Protein AF-A0A4V1FZ61-F1 (afdb_monomer_lite)

Foldseek 3Di:
DDPPVVNVVVVVVVVVVCVVVVVQVPPPDPAFALAFLFDWDFDDAWKKKWKFKDKVNHTQKIWIWTAHPVFRKIWIWIDHDFKIWIWIAGSVQWIKIKIFGNDLVVLVVVVVPDPWAFLDADPPGNITMTTDDDPPRPDDTSNPDTPPHPVLNLVSSFFHWDFDDWDADPNFIWTKIFGDFAWYWYDDPPDDIQIWGFHDKGWIWIAGPNRHTAWTWIKTFIWRDRGPVCCVPPTDDTMIMTITMHMDRHGDCSDDPCVVVND

Sequence (263 aa):
MDIDRRTVVIGVIVLVALLSAGTLVLYTPTAATGTTPTTPTELNGSYSVSERVLVDGERFLERESIVDDETGEQRLVLAFEDISYDHYWTGDGEQYTKITAKSDDRLAEVLAESSNEVVLKADDEPSAIVAASGDDLADDSPAHYTFPDRLIHSQLKAPGYERTNTRTVDGREVSVYEPQTGWTKLTRDEAEDDTFYVADADGELHAGPDGQVRHANVTLERIDAATWGEYLLERGDPLTATVEYDVTESANQVAPAWMEDVR

Organism: NCBI:txid88724

Radius of gyration: 25.73 Å; chains: 1; bounding box: 86×31×70 Å

Structure (mmCIF, N/CA/C/O backbone):
data_AF-A0A4V1FZ61-F1
#
_entry.id   AF-A0A4V1FZ61-F1
#
loop_
_atom_site.group_PDB
_atom_site.id
_atom_site.type_symbol
_atom_site.label_atom_id
_atom_site.label_alt_id
_atom_site.label_comp_id
_atom_site.label_asym_id
_atom_site.label_entity_id
_atom_site.label_seq_id
_atom_site.pdbx_PDB_ins_code
_atom_site.Cartn_x
_atom_site.Cartn_y
_atom_site.Cartn_z
_atom_site.occupancy
_atom_site.B_iso_or_equiv
_atom_site.auth_seq_id
_atom_site.auth_comp_id
_atom_site.auth_asym_id
_atom_site.auth_atom_id
_atom_site.pdbx_PDB_model_num
ATOM 1 N N . MET A 1 1 ? -63.731 2.053 42.971 1.00 47.47 1 MET A N 1
ATOM 2 C CA . MET A 1 1 ? -63.489 2.097 41.517 1.00 47.47 1 MET A CA 1
ATOM 3 C C . MET A 1 1 ? -62.409 1.066 41.267 1.00 47.47 1 MET A C 1
ATOM 5 O O . MET A 1 1 ? -61.242 1.365 41.479 1.00 47.47 1 MET A O 1
ATOM 9 N N . ASP A 1 2 ? -62.816 -0.181 41.025 1.00 46.78 2 ASP A N 1
ATOM 10 C CA . ASP A 1 2 ? -61.877 -1.284 40.822 1.00 46.78 2 ASP A CA 1
ATOM 11 C C . ASP A 1 2 ? -61.178 -1.067 39.487 1.00 46.78 2 ASP A C 1
ATOM 13 O O . ASP A 1 2 ? -61.794 -1.150 38.425 1.00 46.78 2 ASP A O 1
ATOM 17 N N . ILE A 1 3 ? -59.896 -0.713 39.548 1.00 49.94 3 ILE A N 1
ATOM 18 C CA . ILE A 1 3 ? -59.044 -0.738 38.368 1.00 49.94 3 ILE A CA 1
ATOM 19 C C . ILE A 1 3 ? -58.901 -2.217 38.020 1.00 49.94 3 ILE A C 1
ATOM 21 O O . ILE A 1 3 ? -58.244 -2.974 38.734 1.00 49.94 3 ILE A O 1
ATOM 25 N N . ASP A 1 4 ? -59.603 -2.626 36.966 1.00 59.06 4 ASP A N 1
ATOM 26 C CA . ASP A 1 4 ? -59.658 -4.005 36.504 1.00 59.06 4 ASP A CA 1
ATOM 27 C C . ASP A 1 4 ? -58.226 -4.540 36.334 1.00 59.06 4 ASP A C 1
ATOM 29 O O . ASP A 1 4 ? -57.384 -3.906 35.688 1.00 59.06 4 ASP A O 1
ATOM 33 N N . ARG A 1 5 ? -57.914 -5.691 36.948 1.00 50.62 5 ARG A N 1
ATOM 34 C CA . ARG A 1 5 ? -56.557 -6.277 36.938 1.00 50.62 5 ARG A CA 1
ATOM 35 C C . ARG A 1 5 ? -56.031 -6.449 35.511 1.00 50.62 5 ARG A C 1
ATOM 37 O O . ARG A 1 5 ? -54.826 -6.360 35.294 1.00 50.62 5 ARG A O 1
ATOM 44 N N . ARG A 1 6 ? -56.926 -6.636 34.535 1.00 48.06 6 ARG A N 1
ATOM 45 C CA . ARG A 1 6 ? -56.591 -6.666 33.104 1.00 48.06 6 ARG A CA 1
ATOM 46 C C . ARG A 1 6 ? -56.018 -5.344 32.589 1.00 48.06 6 ARG A C 1
ATOM 48 O O . ARG A 1 6 ? -55.058 -5.377 31.830 1.00 48.06 6 ARG A O 1
ATOM 55 N N . THR A 1 7 ? -56.539 -4.203 33.027 1.00 53.69 7 THR A N 1
ATOM 56 C CA . THR A 1 7 ? -56.078 -2.873 32.597 1.00 53.69 7 THR A CA 1
ATOM 57 C C . THR A 1 7 ? -54.693 -2.551 33.156 1.00 53.69 7 THR A C 1
ATOM 59 O O . THR A 1 7 ? -53.868 -1.971 32.455 1.00 53.69 7 THR A O 1
ATOM 62 N N . VAL A 1 8 ? -54.393 -3.000 34.381 1.00 55.03 8 VAL A N 1
ATOM 63 C CA . VAL A 1 8 ? -53.052 -2.864 34.980 1.00 55.03 8 VAL A CA 1
ATOM 64 C C . VAL A 1 8 ? -52.033 -3.738 34.248 1.00 55.03 8 VAL A C 1
ATOM 66 O O . VAL A 1 8 ? -50.950 -3.265 33.921 1.00 55.03 8 VAL A O 1
ATOM 69 N N . VAL A 1 9 ? -52.380 -4.990 33.933 1.00 56.16 9 VAL A N 1
ATOM 70 C CA . VAL A 1 9 ? -51.480 -5.909 33.216 1.00 56.16 9 VAL A CA 1
ATOM 71 C C . VAL A 1 9 ? -51.202 -5.425 31.792 1.00 56.16 9 VAL A C 1
ATOM 73 O O . VAL A 1 9 ? -50.051 -5.428 31.368 1.00 56.16 9 VAL A O 1
ATOM 76 N N . ILE A 1 10 ? -52.218 -4.942 31.070 1.00 55.34 10 ILE A N 1
ATOM 77 C CA . ILE A 1 10 ? -52.037 -4.383 29.721 1.00 55.34 10 ILE A CA 1
ATOM 78 C C . ILE A 1 10 ? -51.199 -3.100 29.775 1.00 55.34 10 ILE A C 1
ATOM 80 O O . ILE A 1 10 ? -50.290 -2.938 28.966 1.00 55.34 10 ILE A O 1
ATOM 84 N N . GLY A 1 11 ? -51.442 -2.228 30.760 1.00 44.03 11 GLY A N 1
ATOM 85 C CA . GLY A 1 11 ? -50.638 -1.026 30.973 1.00 44.03 11 GLY A CA 1
ATOM 86 C C . GLY A 1 11 ? -49.165 -1.345 31.232 1.00 44.03 11 GLY A C 1
ATOM 87 O O . GLY A 1 11 ? -48.300 -0.721 30.631 1.00 44.03 11 GLY A O 1
ATOM 88 N N . VAL A 1 12 ? -48.873 -2.360 32.053 1.00 57.62 12 VAL A N 1
ATOM 89 C CA . VAL A 1 12 ? -47.499 -2.810 32.331 1.00 57.62 12 VAL A CA 1
ATOM 90 C C . VAL A 1 12 ? -46.852 -3.450 31.102 1.00 57.62 12 VAL A C 1
ATOM 92 O O . VAL A 1 12 ? -45.695 -3.160 30.830 1.00 57.62 12 VAL A O 1
ATOM 95 N N . ILE A 1 13 ? -47.572 -4.261 30.321 1.00 57.12 13 ILE A N 1
ATOM 96 C CA . ILE A 1 13 ? -47.026 -4.875 29.097 1.00 57.12 13 ILE A CA 1
ATOM 97 C C . ILE A 1 13 ? -46.698 -3.806 28.049 1.00 57.12 13 ILE A C 1
ATOM 99 O O . ILE A 1 13 ? -45.630 -3.856 27.448 1.00 57.12 13 ILE A O 1
ATOM 103 N N . VAL A 1 14 ? -47.569 -2.809 27.867 1.00 54.94 14 VAL A N 1
ATOM 104 C CA . VAL A 1 14 ? -47.320 -1.685 26.950 1.00 54.94 14 VAL A CA 1
ATOM 105 C C . VAL A 1 14 ? -46.166 -0.817 27.450 1.00 54.94 14 VAL A C 1
ATOM 107 O O . VAL A 1 14 ? -45.326 -0.416 26.653 1.00 54.94 14 VAL A O 1
ATOM 110 N N . LEU A 1 15 ? -46.068 -0.574 28.761 1.00 51.06 15 LEU A N 1
ATOM 111 C CA . LEU A 1 15 ? -44.956 0.183 29.337 1.00 51.06 15 LEU A CA 1
ATOM 112 C C . LEU A 1 15 ? -43.627 -0.567 29.201 1.00 51.06 15 LEU A C 1
ATOM 114 O O . LEU A 1 15 ? -42.625 0.053 28.880 1.00 51.06 15 LEU A O 1
ATOM 118 N N . VAL A 1 16 ? -43.611 -1.889 29.402 1.00 55.56 16 VAL A N 1
ATOM 119 C CA . VAL A 1 16 ? -42.420 -2.733 29.214 1.00 55.56 16 VAL A CA 1
ATOM 120 C C . VAL A 1 16 ? -42.039 -2.806 27.739 1.00 55.56 16 VAL A C 1
ATOM 122 O O . VAL A 1 16 ? -40.856 -2.702 27.443 1.00 55.56 16 VAL A O 1
ATOM 125 N N . ALA A 1 17 ? -42.999 -2.905 26.814 1.00 52.44 17 ALA A N 1
ATOM 126 C CA . ALA A 1 17 ? -42.748 -2.874 25.371 1.00 52.44 17 ALA A CA 1
ATOM 127 C C . ALA A 1 17 ? -42.217 -1.507 24.900 1.00 52.44 17 ALA A C 1
ATOM 129 O O . ALA A 1 17 ? -41.292 -1.456 24.101 1.00 52.44 17 ALA A O 1
ATOM 130 N N . LEU A 1 18 ? -42.738 -0.398 25.439 1.00 50.03 18 LEU A N 1
ATOM 131 C CA . LEU A 1 18 ? -42.238 0.956 25.164 1.00 50.03 18 LEU A CA 1
ATOM 132 C C . LEU A 1 18 ? -40.882 1.224 25.825 1.00 50.03 18 LEU A C 1
ATOM 134 O O . LEU A 1 18 ? -40.042 1.890 25.232 1.00 50.03 18 LEU A O 1
ATOM 138 N N . LEU A 1 19 ? -40.643 0.688 27.026 1.00 48.41 19 LEU A N 1
ATOM 139 C CA . LEU A 1 19 ? -39.350 0.775 27.701 1.00 48.41 19 LEU A CA 1
ATOM 140 C C . LEU A 1 19 ? -38.297 -0.058 26.977 1.00 48.41 19 LEU A C 1
ATOM 142 O O . LEU A 1 19 ? -37.193 0.435 26.820 1.00 48.41 19 LEU A O 1
ATOM 146 N N . SER A 1 20 ? -38.623 -1.262 26.498 1.00 47.91 20 SER A N 1
ATOM 147 C CA . SER A 1 20 ? -37.692 -2.118 25.742 1.00 47.91 20 SER A CA 1
ATOM 148 C C . SER A 1 20 ? -37.447 -1.607 24.320 1.00 47.91 20 SER A C 1
ATOM 150 O O . SER A 1 20 ? -36.294 -1.530 23.911 1.00 47.91 20 SER A O 1
ATOM 152 N N . ALA A 1 21 ? -38.477 -1.141 23.607 1.00 42.59 21 ALA A N 1
ATOM 153 C CA . ALA A 1 21 ? -38.299 -0.481 22.311 1.00 42.59 21 ALA A CA 1
ATOM 154 C C . ALA A 1 21 ? -37.553 0.863 22.438 1.00 42.59 21 ALA A C 1
ATOM 156 O O . ALA A 1 21 ? -36.727 1.188 21.595 1.00 42.59 21 ALA A O 1
ATOM 157 N N . GLY A 1 22 ? -37.793 1.625 23.511 1.00 37.03 22 GLY A N 1
ATOM 158 C CA . GLY A 1 22 ? -37.129 2.906 23.767 1.00 37.03 22 GLY A CA 1
ATOM 159 C C . GLY A 1 22 ? -35.700 2.795 24.311 1.00 37.03 22 GLY A C 1
ATOM 160 O O . GLY A 1 22 ? -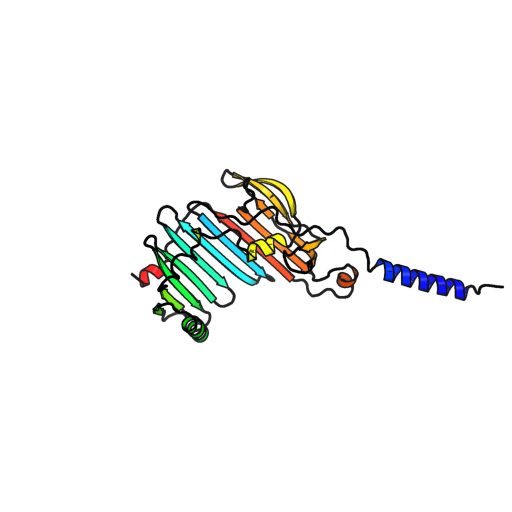34.907 3.705 24.094 1.00 37.03 22 GLY A O 1
ATOM 161 N N . THR A 1 23 ? -35.340 1.698 24.992 1.00 42.12 23 THR A N 1
ATOM 162 C CA . THR A 1 23 ? -33.955 1.463 25.460 1.00 42.12 23 THR A CA 1
ATOM 163 C C . THR A 1 23 ? -33.068 0.795 24.418 1.00 42.12 23 THR A C 1
ATOM 165 O O . THR A 1 23 ? -31.867 1.049 24.425 1.00 42.12 23 THR A O 1
ATOM 168 N N . LEU A 1 24 ? -33.623 0.013 23.486 1.00 42.97 24 LEU A N 1
ATOM 169 C CA . LEU A 1 24 ? -32.840 -0.584 22.395 1.00 42.97 24 LEU A CA 1
ATOM 170 C C . LEU A 1 24 ? -32.288 0.452 21.397 1.00 42.97 24 LEU A C 1
ATOM 172 O O . LEU A 1 24 ? -31.291 0.178 20.741 1.00 42.97 24 LEU A O 1
ATOM 176 N N . VAL A 1 25 ? -32.884 1.647 21.318 1.00 41.28 25 VAL A N 1
ATOM 177 C CA . VAL A 1 25 ? -32.487 2.706 20.369 1.00 41.28 25 VAL A CA 1
ATOM 178 C C . VAL A 1 25 ? -31.317 3.574 20.871 1.00 41.28 25 VAL A C 1
ATOM 180 O O . VAL A 1 25 ? -30.742 4.320 20.090 1.00 41.28 25 VAL A O 1
ATOM 183 N N . LEU A 1 26 ? -30.920 3.504 22.150 1.00 38.53 26 LEU A N 1
ATOM 184 C CA . LEU A 1 26 ? -30.024 4.520 22.742 1.00 38.53 26 LEU A CA 1
ATOM 185 C C . LEU A 1 26 ? -28.760 3.998 23.428 1.00 38.53 26 LEU A C 1
ATOM 187 O O . LEU A 1 26 ? -28.033 4.789 24.027 1.00 38.53 26 LEU A O 1
ATOM 191 N N . TYR A 1 27 ? -28.460 2.703 23.341 1.00 45.28 27 TYR A N 1
ATOM 192 C CA . TYR A 1 27 ? -27.157 2.213 23.781 1.00 45.28 27 TYR A CA 1
ATOM 193 C C . TYR A 1 27 ? -26.219 2.144 22.578 1.00 45.28 27 TYR A C 1
ATOM 195 O O . TYR A 1 27 ? -26.022 1.079 22.009 1.00 45.28 27 TYR A O 1
ATOM 203 N N . THR A 1 28 ? -25.651 3.275 22.162 1.00 48.53 28 THR A N 1
ATOM 204 C CA . THR A 1 28 ? -24.343 3.250 21.500 1.00 48.53 28 THR A CA 1
ATOM 205 C C . THR A 1 28 ? -23.334 2.916 22.599 1.00 48.53 28 THR A C 1
ATOM 207 O O . THR A 1 28 ? -23.175 3.712 23.530 1.00 48.53 28 THR A O 1
ATOM 210 N N . PRO A 1 29 ? -22.701 1.727 22.604 1.00 50.94 29 PRO A N 1
ATOM 211 C CA . PRO A 1 29 ? -21.608 1.459 23.532 1.00 50.94 29 PRO A CA 1
ATOM 212 C C . PRO A 1 29 ? -20.516 2.499 23.329 1.00 50.94 29 PRO A C 1
ATOM 214 O O . PRO A 1 29 ? -20.478 3.156 22.290 1.00 50.94 29 PRO A O 1
ATOM 217 N N . THR A 1 30 ? -19.622 2.638 24.306 1.00 56.34 30 THR A N 1
ATOM 218 C CA . THR A 1 30 ? -18.421 3.463 24.168 1.00 56.34 30 THR A CA 1
ATOM 219 C C . THR A 1 30 ? -17.718 3.092 22.863 1.00 56.34 30 THR A C 1
ATOM 221 O O . THR A 1 30 ? -17.103 2.032 22.779 1.00 56.34 30 THR A O 1
ATOM 224 N N . ALA A 1 31 ? -17.879 3.921 21.833 1.00 59.06 31 ALA A N 1
ATOM 225 C CA . ALA A 1 31 ? -17.217 3.707 20.564 1.00 59.06 31 ALA A CA 1
ATOM 226 C C . ALA A 1 31 ? -15.737 4.011 20.774 1.00 59.06 31 ALA A C 1
ATOM 228 O O . ALA A 1 31 ? -15.392 5.062 21.325 1.00 59.06 31 ALA A O 1
ATOM 229 N N . ALA A 1 32 ? -14.868 3.099 20.351 1.00 60.12 32 ALA A N 1
ATOM 230 C CA . ALA A 1 32 ? -13.495 3.482 20.098 1.00 60.12 32 ALA A CA 1
ATOM 231 C C . ALA A 1 32 ? -13.518 4.515 18.963 1.00 60.12 32 ALA A C 1
ATOM 233 O O . ALA A 1 32 ? -14.279 4.387 17.998 1.00 60.12 32 ALA A O 1
ATOM 234 N N . THR A 1 33 ? -12.723 5.572 19.079 1.00 64.25 33 THR A N 1
ATOM 235 C CA . THR A 1 33 ? -12.520 6.462 17.936 1.00 64.25 33 THR A CA 1
ATOM 236 C C . THR A 1 33 ? -11.575 5.746 16.982 1.00 64.25 33 THR A C 1
ATOM 238 O O . THR A 1 33 ? -10.484 5.356 17.394 1.00 64.25 33 THR A O 1
ATOM 241 N N . GLY A 1 34 ? -11.996 5.564 15.731 1.00 59.16 34 GLY A N 1
ATOM 242 C CA . GLY A 1 34 ? -11.126 5.088 14.664 1.00 59.16 34 GLY A CA 1
ATOM 243 C C . GLY A 1 34 ? -10.007 6.102 14.484 1.00 59.16 34 GLY A C 1
ATOM 244 O O . GLY A 1 34 ? -10.235 7.238 14.063 1.00 59.16 34 GLY A O 1
ATOM 245 N N . THR A 1 35 ? -8.809 5.727 14.906 1.00 67.56 35 THR A N 1
ATOM 246 C CA . THR A 1 35 ? -7.619 6.567 14.847 1.00 67.56 35 THR A CA 1
ATOM 247 C C . THR A 1 35 ? -6.438 5.649 14.668 1.00 67.56 35 THR A C 1
ATOM 249 O O . THR A 1 35 ? -6.234 4.748 15.476 1.00 67.56 35 THR A O 1
ATOM 252 N N . THR A 1 36 ? -5.624 5.910 13.659 1.00 69.50 36 THR A N 1
ATOM 253 C CA . THR A 1 36 ? -4.303 5.294 13.591 1.00 69.50 36 THR A CA 1
ATOM 254 C C . THR A 1 36 ? -3.340 6.055 14.511 1.00 69.50 36 THR A C 1
ATOM 256 O O . THR A 1 36 ? -3.422 7.287 14.587 1.00 69.50 36 THR A O 1
ATOM 259 N N . PRO A 1 37 ? -2.420 5.372 15.214 1.00 72.00 37 PRO A N 1
ATOM 260 C CA . PRO A 1 37 ? -1.412 6.027 16.045 1.00 72.00 37 PRO A CA 1
ATOM 261 C C . PRO A 1 37 ? -0.333 6.780 15.239 1.00 72.00 37 PRO A C 1
ATOM 263 O O . PRO A 1 37 ? 0.598 7.313 15.842 1.00 72.00 37 PRO A O 1
ATOM 266 N N . THR A 1 38 ? -0.432 6.827 13.905 1.00 77.75 38 THR A N 1
ATOM 267 C CA . THR A 1 38 ? 0.613 7.326 12.997 1.00 77.75 38 THR A CA 1
ATOM 268 C C . THR A 1 38 ? 0.107 8.364 11.991 1.00 77.75 38 THR A C 1
ATOM 270 O O . THR A 1 38 ? -1.081 8.472 11.691 1.00 77.75 38 THR A O 1
ATOM 273 N N . THR A 1 39 ? 1.018 9.146 11.418 1.00 81.12 39 THR A N 1
ATOM 274 C CA . THR A 1 39 ? 0.689 10.104 10.345 1.00 81.12 39 THR A CA 1
ATOM 275 C C . THR A 1 39 ? 1.477 9.725 9.093 1.00 81.12 39 THR A C 1
ATOM 277 O O . THR A 1 39 ? 2.615 9.286 9.257 1.00 81.12 39 THR A O 1
ATOM 280 N N . PRO A 1 40 ? 0.925 9.858 7.871 1.00 86.62 40 PRO A N 1
ATOM 281 C CA . PRO A 1 40 ? 1.701 9.633 6.662 1.00 86.62 40 PRO A CA 1
ATOM 282 C C . PRO A 1 40 ? 2.843 10.637 6.598 1.00 86.62 40 PRO A C 1
ATOM 284 O O . PRO A 1 40 ? 2.640 11.826 6.860 1.00 86.62 40 PRO A O 1
ATOM 287 N N . THR A 1 41 ? 4.033 10.165 6.254 1.00 89.19 41 THR A N 1
ATOM 288 C CA . THR A 1 41 ? 5.229 11.002 6.138 1.00 89.19 41 THR A CA 1
ATOM 289 C C . THR A 1 41 ? 6.069 10.563 4.955 1.00 89.19 41 THR A C 1
ATOM 291 O O . THR A 1 41 ? 6.047 9.393 4.573 1.00 89.19 41 THR A O 1
ATOM 294 N N . GLU A 1 42 ? 6.828 11.495 4.389 1.00 90.25 42 GLU A N 1
ATOM 295 C CA . GLU A 1 42 ? 7.862 11.176 3.405 1.00 90.25 42 GLU A CA 1
ATOM 296 C C . GLU A 1 42 ? 8.961 10.311 4.040 1.00 90.25 42 GLU A C 1
ATOM 298 O O . GLU A 1 42 ? 9.259 10.418 5.237 1.00 90.25 42 GLU A O 1
ATOM 303 N N . LEU A 1 43 ? 9.553 9.438 3.230 1.00 90.19 43 LEU A N 1
ATOM 304 C CA . LEU A 1 43 ? 10.711 8.627 3.592 1.00 90.19 43 LEU A CA 1
ATOM 305 C C . LEU A 1 43 ? 11.979 9.243 2.995 1.00 90.19 43 LEU A C 1
ATOM 307 O O . LEU A 1 43 ? 11.952 9.790 1.898 1.00 90.19 43 LEU A O 1
ATOM 311 N N . ASN A 1 44 ? 13.095 9.141 3.720 1.00 89.31 44 ASN A N 1
ATOM 312 C CA . ASN A 1 44 ? 14.391 9.661 3.279 1.00 89.31 44 ASN A CA 1
ATOM 313 C C . ASN A 1 44 ? 15.351 8.515 2.937 1.00 89.31 44 ASN A C 1
ATOM 315 O O . ASN A 1 44 ? 15.361 7.499 3.635 1.00 89.31 44 ASN A O 1
ATOM 319 N N . GLY A 1 45 ? 16.225 8.735 1.953 1.00 92.25 45 GLY A N 1
ATOM 320 C CA . GLY A 1 45 ? 17.249 7.776 1.530 1.00 92.25 45 GLY A CA 1
ATOM 321 C C . GLY A 1 45 ? 16.690 6.645 0.665 1.00 92.25 45 GLY A C 1
ATOM 322 O O . GLY A 1 45 ? 15.619 6.778 0.081 1.00 92.25 45 GLY A O 1
ATOM 323 N N . SER A 1 46 ? 17.421 5.531 0.588 1.00 95.06 46 SER A N 1
ATOM 324 C CA . SER A 1 46 ? 17.015 4.361 -0.196 1.00 95.06 46 SER A CA 1
ATOM 325 C C . SER A 1 46 ? 16.069 3.446 0.590 1.00 95.06 46 SER A C 1
ATOM 327 O O . SER A 1 46 ? 16.374 3.042 1.718 1.00 95.06 46 SER A O 1
ATOM 329 N N . TYR A 1 47 ? 14.934 3.085 -0.004 1.00 94.50 47 TYR A N 1
ATOM 330 C CA . TYR A 1 47 ? 13.902 2.279 0.649 1.00 94.50 47 TYR A CA 1
ATOM 331 C C . TYR A 1 47 ? 13.059 1.464 -0.335 1.00 94.50 47 TYR A C 1
ATOM 333 O O . TYR A 1 47 ? 13.004 1.746 -1.528 1.00 94.50 47 TYR A O 1
ATOM 341 N N . SER A 1 48 ? 12.357 0.475 0.212 1.00 95.62 48 SER A N 1
ATOM 342 C CA . SER A 1 48 ? 11.277 -0.265 -0.431 1.00 95.62 48 SER A CA 1
ATOM 343 C C . SER A 1 48 ? 10.048 -0.222 0.473 1.00 95.62 48 SER A C 1
ATOM 345 O O . SER A 1 48 ? 10.160 -0.504 1.668 1.00 95.62 48 SER A O 1
ATOM 347 N N . VAL A 1 49 ? 8.888 0.116 -0.082 1.00 95.81 49 VAL A N 1
ATOM 348 C CA . VAL A 1 49 ? 7.592 0.083 0.602 1.00 95.81 49 VAL A CA 1
ATOM 349 C C . VAL A 1 49 ? 6.662 -0.849 -0.153 1.00 95.81 49 VAL A C 1
ATOM 351 O O . VAL A 1 49 ? 6.464 -0.665 -1.350 1.00 95.81 49 VAL A O 1
ATOM 354 N N . SER A 1 50 ? 6.082 -1.820 0.545 1.00 96.75 50 SER A N 1
ATOM 355 C CA . SER A 1 50 ? 5.006 -2.664 0.025 1.00 96.75 50 SER A CA 1
ATOM 356 C C . SER A 1 50 ? 3.704 -2.302 0.724 1.00 96.75 50 SER A C 1
ATOM 358 O O . SER A 1 50 ? 3.683 -2.152 1.945 1.00 96.75 50 SER A O 1
ATOM 360 N N . GLU A 1 51 ? 2.630 -2.143 -0.039 1.00 95.94 51 GLU A N 1
ATOM 361 C CA . GLU A 1 51 ? 1.299 -1.825 0.458 1.00 95.94 51 GLU A CA 1
ATOM 362 C C . GLU A 1 51 ? 0.254 -2.681 -0.256 1.00 95.94 51 GLU A C 1
ATOM 364 O O . GLU A 1 51 ? 0.201 -2.731 -1.486 1.00 95.94 51 GLU A O 1
ATOM 369 N N . ARG A 1 52 ? -0.620 -3.343 0.498 1.00 96.69 52 ARG A N 1
ATOM 370 C CA . ARG A 1 52 ? -1.620 -4.247 -0.064 1.00 96.69 52 ARG A CA 1
ATOM 371 C C . ARG A 1 52 ? -2.929 -4.183 0.702 1.00 96.69 52 ARG A C 1
ATOM 373 O O . ARG A 1 52 ? -2.954 -4.116 1.927 1.00 96.69 52 ARG A O 1
ATOM 380 N N . VAL A 1 53 ? -4.027 -4.240 -0.046 1.00 93.12 53 VAL A N 1
ATOM 381 C CA . VAL A 1 53 ? -5.382 -4.380 0.488 1.00 93.12 53 VAL A CA 1
ATOM 382 C C . VAL A 1 53 ? -6.025 -5.614 -0.123 1.00 93.12 53 VAL A C 1
ATOM 384 O O . VAL A 1 53 ? -6.124 -5.744 -1.347 1.00 93.12 53 VAL A O 1
ATOM 387 N N . LEU A 1 54 ? -6.482 -6.508 0.745 1.00 93.56 54 LEU A N 1
ATOM 388 C CA . LEU A 1 54 ? -7.314 -7.648 0.398 1.00 93.56 54 LEU A CA 1
ATOM 389 C C . LEU A 1 54 ? -8.738 -7.395 0.880 1.00 93.56 54 LEU A C 1
ATOM 391 O O . LEU A 1 54 ? -8.927 -6.926 2.000 1.00 93.56 54 LEU A O 1
ATOM 395 N N . VAL A 1 55 ? -9.722 -7.748 0.063 1.00 91.31 55 VAL A N 1
ATOM 396 C CA . VAL A 1 55 ? -11.140 -7.753 0.429 1.00 91.31 55 VAL A CA 1
ATOM 397 C C . VAL A 1 55 ? -11.656 -9.170 0.232 1.00 91.31 55 VAL A C 1
ATOM 399 O O . VAL A 1 55 ? -11.498 -9.738 -0.844 1.00 91.31 55 VAL A O 1
ATOM 402 N N . ASP A 1 56 ? -12.180 -9.770 1.297 1.00 90.81 56 ASP A N 1
ATOM 403 C CA . ASP A 1 56 ? -12.615 -11.171 1.352 1.00 90.81 56 ASP A CA 1
ATOM 404 C C . ASP A 1 56 ? -11.542 -12.161 0.845 1.00 90.81 56 ASP A C 1
ATOM 406 O O . ASP A 1 56 ? -11.825 -13.204 0.257 1.00 90.81 56 ASP A O 1
ATOM 410 N N . GLY A 1 57 ? -10.270 -11.819 1.084 1.00 89.06 57 GLY A N 1
ATOM 411 C CA . GLY A 1 57 ? -9.098 -12.586 0.655 1.00 89.06 57 GLY A CA 1
ATOM 412 C C . GLY A 1 57 ? -8.665 -12.358 -0.799 1.00 89.06 57 GLY A C 1
ATOM 413 O O . GLY A 1 57 ? -7.618 -12.868 -1.202 1.00 89.06 57 GLY A O 1
ATOM 414 N N . GLU A 1 58 ? -9.408 -11.576 -1.583 1.00 89.88 58 GLU A N 1
ATOM 415 C CA . GLU A 1 58 ? -9.056 -11.215 -2.957 1.00 89.88 58 GLU A CA 1
ATOM 416 C C . GLU A 1 58 ? -8.301 -9.880 -3.008 1.00 89.88 58 GLU A C 1
ATOM 418 O O . GLU A 1 58 ? -8.572 -8.960 -2.238 1.00 89.88 58 GLU A O 1
ATOM 423 N N . ARG A 1 59 ? -7.318 -9.755 -3.911 1.00 89.94 59 ARG A N 1
ATOM 424 C CA . ARG A 1 59 ? -6.525 -8.523 -4.056 1.00 89.94 59 ARG A CA 1
ATOM 425 C C . ARG A 1 59 ? -7.402 -7.398 -4.597 1.00 89.94 59 ARG A C 1
ATOM 427 O O . ARG A 1 59 ? -7.822 -7.448 -5.749 1.00 89.94 59 ARG A O 1
ATOM 434 N N . PHE A 1 60 ? -7.576 -6.353 -3.795 1.00 89.25 60 PHE A N 1
ATOM 435 C CA . PHE A 1 60 ? -8.167 -5.095 -4.236 1.00 89.25 60 PHE A CA 1
ATOM 436 C C . PHE A 1 60 ? -7.091 -4.170 -4.816 1.00 89.25 60 PHE A C 1
ATOM 438 O O . PHE A 1 60 ? -7.199 -3.707 -5.950 1.00 89.25 60 PHE A O 1
ATOM 445 N N . LEU A 1 61 ? -6.006 -3.977 -4.062 1.00 90.25 61 LEU A N 1
ATOM 446 C CA . LEU A 1 61 ? -4.872 -3.130 -4.422 1.00 90.25 61 LEU A CA 1
ATOM 447 C C . LEU A 1 61 ? -3.574 -3.790 -3.968 1.00 90.25 61 LEU A C 1
ATOM 449 O O . LEU A 1 61 ? -3.513 -4.348 -2.874 1.00 90.25 61 LEU A O 1
ATOM 453 N N . GLU A 1 62 ? -2.533 -3.671 -4.777 1.00 94.88 62 GLU A N 1
ATOM 454 C CA . GLU A 1 62 ? -1.159 -3.948 -4.373 1.00 94.88 62 GLU A CA 1
ATOM 455 C C . GLU A 1 62 ? -0.243 -2.900 -4.996 1.00 94.88 62 GLU A C 1
ATOM 457 O O . GLU A 1 62 ? -0.405 -2.537 -6.164 1.00 94.88 62 GLU A O 1
ATOM 462 N N . ARG A 1 63 ? 0.681 -2.381 -4.198 1.00 94.44 63 ARG A N 1
ATOM 463 C CA . ARG A 1 63 ? 1.608 -1.331 -4.579 1.00 94.44 63 ARG A CA 1
ATOM 464 C C . ARG A 1 63 ? 2.973 -1.608 -3.970 1.00 94.44 63 ARG A C 1
ATOM 466 O O . ARG A 1 63 ? 3.081 -1.828 -2.772 1.00 94.44 63 ARG A O 1
ATOM 473 N N . GLU A 1 64 ? 4.012 -1.520 -4.781 1.00 96.19 64 GLU A N 1
ATOM 474 C CA . GLU A 1 64 ? 5.400 -1.585 -4.340 1.00 96.19 64 GLU A CA 1
ATOM 475 C C . GLU A 1 64 ? 6.140 -0.348 -4.845 1.00 96.19 64 GLU A C 1
ATOM 477 O O . GLU A 1 64 ? 6.114 -0.047 -6.035 1.00 96.19 64 GLU A O 1
ATOM 482 N N . SER A 1 65 ? 6.771 0.395 -3.941 1.00 95.75 65 SER A N 1
ATOM 483 C CA . SER A 1 65 ? 7.573 1.582 -4.252 1.00 95.75 65 SER A CA 1
ATOM 484 C C . SER A 1 65 ? 9.015 1.339 -3.836 1.00 95.75 65 SER A C 1
ATOM 486 O O . SER A 1 65 ? 9.261 1.026 -2.676 1.00 95.75 65 SER A O 1
ATOM 488 N N . ILE A 1 66 ? 9.966 1.512 -4.748 1.00 96.38 66 ILE A N 1
ATOM 489 C CA . ILE A 1 66 ? 11.397 1.327 -4.498 1.00 96.38 66 ILE A CA 1
ATOM 490 C C . ILE A 1 66 ? 12.122 2.608 -4.905 1.00 96.38 66 ILE A C 1
ATOM 492 O O . ILE A 1 66 ? 11.948 3.089 -6.022 1.00 96.38 66 ILE A O 1
ATOM 496 N N . VAL A 1 67 ? 12.938 3.156 -4.010 1.00 95.94 67 VAL A N 1
ATOM 497 C CA . VAL A 1 67 ? 13.745 4.359 -4.243 1.00 95.94 67 VAL A CA 1
ATOM 498 C C . VAL A 1 67 ? 15.190 4.049 -3.909 1.00 95.94 67 VAL A C 1
ATOM 500 O O . VAL A 1 67 ? 15.472 3.555 -2.817 1.00 95.94 67 VAL A O 1
ATOM 503 N N . ASP A 1 68 ? 16.102 4.365 -4.825 1.00 96.06 68 ASP A N 1
ATOM 504 C CA . ASP A 1 68 ? 17.537 4.371 -4.566 1.00 96.06 68 ASP A CA 1
ATOM 505 C C . ASP A 1 68 ? 18.107 5.789 -4.672 1.00 96.06 68 ASP A C 1
ATOM 507 O O . ASP A 1 68 ? 18.342 6.311 -5.760 1.00 96.06 68 ASP A O 1
ATOM 511 N N . ASP A 1 69 ? 18.356 6.407 -3.517 1.00 93.12 69 ASP A N 1
ATOM 512 C CA . ASP A 1 69 ? 18.887 7.771 -3.411 1.00 93.12 69 ASP A CA 1
ATOM 513 C C . ASP A 1 69 ? 20.322 7.888 -3.959 1.00 93.12 69 ASP A C 1
ATOM 515 O O . ASP A 1 69 ? 20.729 8.957 -4.412 1.00 93.12 69 ASP A O 1
ATOM 519 N N . GLU A 1 70 ? 21.100 6.795 -3.971 1.00 92.81 70 GLU A N 1
ATOM 520 C CA . GLU A 1 70 ? 22.483 6.826 -4.466 1.00 92.81 70 GLU A CA 1
ATOM 521 C C . GLU A 1 70 ? 22.555 6.956 -5.991 1.00 92.81 70 GLU A C 1
ATOM 523 O O . GLU A 1 70 ? 23.430 7.649 -6.522 1.00 92.81 70 GLU A O 1
ATOM 528 N N . THR A 1 71 ? 21.658 6.269 -6.697 1.00 93.31 71 THR A N 1
ATOM 529 C CA . THR A 1 71 ? 21.619 6.238 -8.165 1.00 93.31 71 THR A CA 1
ATOM 530 C C . THR A 1 71 ? 20.583 7.195 -8.749 1.00 93.31 71 THR A C 1
ATOM 532 O O . THR A 1 71 ? 20.683 7.545 -9.924 1.00 93.31 71 THR A O 1
ATOM 535 N N . GLY A 1 72 ? 19.616 7.641 -7.942 1.00 92.06 72 GLY A N 1
ATOM 536 C CA . GLY A 1 72 ? 18.456 8.414 -8.383 1.00 92.06 72 GLY A CA 1
ATOM 537 C C . GLY A 1 72 ? 17.393 7.568 -9.088 1.00 92.06 72 GLY A C 1
ATOM 538 O O . GLY A 1 72 ? 16.402 8.121 -9.561 1.00 92.06 72 GLY A O 1
ATOM 539 N N . GLU A 1 73 ? 17.585 6.249 -9.180 1.00 95.06 73 GLU A N 1
ATOM 540 C CA . GLU A 1 73 ? 16.615 5.343 -9.787 1.00 95.06 73 GLU A CA 1
ATOM 541 C C . GLU A 1 73 ? 15.425 5.112 -8.852 1.00 95.06 73 GLU A C 1
ATOM 543 O O . GLU A 1 73 ? 15.571 4.984 -7.632 1.00 95.06 73 GLU A O 1
ATOM 548 N N . GLN A 1 74 ? 14.230 5.008 -9.431 1.00 95.25 74 GLN A N 1
ATOM 549 C CA . GLN A 1 74 ? 13.005 4.741 -8.680 1.00 95.25 74 GLN A CA 1
ATOM 550 C C . GLN A 1 74 ? 12.089 3.801 -9.458 1.00 95.25 74 GLN A C 1
ATOM 552 O O . GLN A 1 74 ? 12.069 3.815 -10.688 1.00 95.25 74 GLN A O 1
ATOM 557 N N . ARG A 1 75 ? 11.294 3.000 -8.752 1.00 95.75 75 ARG A N 1
ATOM 558 C CA . ARG A 1 75 ? 10.322 2.079 -9.344 1.00 95.75 75 ARG A CA 1
ATOM 559 C C . ARG A 1 75 ? 9.021 2.082 -8.557 1.00 95.75 75 ARG A C 1
ATOM 561 O O . ARG A 1 75 ? 9.037 2.101 -7.330 1.00 95.75 75 ARG A O 1
ATOM 568 N N . LEU A 1 76 ? 7.901 2.036 -9.266 1.00 94.56 76 LEU A N 1
ATOM 569 C CA . LEU A 1 76 ? 6.567 1.887 -8.697 1.00 94.56 76 LEU A CA 1
ATOM 570 C C . LEU A 1 76 ? 5.832 0.790 -9.455 1.00 94.56 76 LEU A C 1
ATOM 572 O O . LEU A 1 76 ? 5.495 0.962 -10.624 1.00 94.56 76 LEU A O 1
ATOM 576 N N . VAL A 1 77 ? 5.537 -0.309 -8.774 1.00 95.50 77 VAL A N 1
ATOM 577 C CA . VAL A 1 77 ? 4.642 -1.346 -9.281 1.00 95.50 77 VAL A CA 1
ATOM 578 C C . VAL A 1 77 ? 3.276 -1.135 -8.650 1.00 95.50 77 VAL A C 1
ATOM 580 O O . VAL A 1 77 ? 3.152 -1.096 -7.431 1.00 95.50 77 VAL A O 1
ATOM 583 N N . LEU A 1 78 ? 2.242 -0.996 -9.469 1.00 92.88 78 LEU A N 1
ATOM 584 C CA . LEU A 1 78 ? 0.855 -0.865 -9.048 1.00 92.88 78 LEU A CA 1
ATOM 585 C C . LEU A 1 78 ? 0.033 -1.958 -9.724 1.00 92.88 78 LEU A C 1
ATOM 587 O O . LEU A 1 78 ? 0.053 -2.091 -10.945 1.00 92.88 78 LEU A O 1
ATOM 591 N N . ALA A 1 79 ? -0.722 -2.722 -8.947 1.00 90.75 79 ALA A N 1
ATOM 592 C CA . ALA A 1 79 ? -1.680 -3.693 -9.448 1.00 90.75 79 ALA A CA 1
ATOM 593 C C . ALA A 1 79 ? -3.062 -3.403 -8.859 1.00 90.75 79 ALA A C 1
ATOM 595 O O . ALA A 1 79 ? -3.286 -3.508 -7.650 1.00 90.75 79 ALA A O 1
ATOM 596 N N . PHE A 1 80 ? -4.015 -3.095 -9.734 1.00 83.19 80 PHE A N 1
ATOM 597 C CA . PHE A 1 80 ? -5.395 -2.801 -9.369 1.00 83.19 80 PHE A CA 1
ATOM 598 C C . PHE A 1 80 ? -6.332 -3.543 -10.318 1.00 83.19 80 PHE A C 1
ATOM 600 O O . PHE A 1 80 ? -6.202 -3.428 -11.535 1.00 83.19 80 PHE A O 1
ATOM 607 N N . GLU A 1 81 ? -7.240 -4.346 -9.760 1.00 80.06 81 GLU A N 1
ATOM 608 C CA . GLU A 1 81 ? -8.156 -5.192 -10.540 1.00 80.06 81 GLU A CA 1
ATOM 609 C C . GLU A 1 81 ? -7.418 -5.995 -11.640 1.00 80.06 81 GLU A C 1
ATOM 611 O O . GLU A 1 81 ? -6.539 -6.808 -11.334 1.00 80.06 81 GLU A O 1
ATOM 616 N N . ASP A 1 82 ? -7.759 -5.743 -12.907 1.00 83.75 82 ASP A N 1
ATOM 617 C CA . ASP A 1 82 ? -7.314 -6.457 -14.105 1.00 83.75 82 ASP A CA 1
ATOM 618 C C . ASP A 1 82 ? -6.148 -5.755 -14.847 1.00 83.75 82 ASP A C 1
ATOM 620 O O . ASP A 1 82 ? -5.863 -6.089 -16.005 1.00 83.75 82 ASP A O 1
ATOM 624 N N . ILE A 1 83 ? -5.486 -4.773 -14.217 1.00 86.81 83 ILE A N 1
ATOM 625 C CA . ILE A 1 83 ? -4.350 -4.039 -14.794 1.00 86.81 83 ILE A CA 1
ATOM 626 C C . ILE A 1 83 ? -3.175 -3.905 -13.819 1.00 86.81 83 ILE A C 1
ATOM 628 O O . ILE A 1 83 ? -3.349 -3.757 -12.607 1.00 86.81 83 ILE A O 1
ATOM 632 N N . SER A 1 84 ? -1.965 -3.941 -14.372 1.00 94.25 84 SER A N 1
ATOM 633 C CA . SER A 1 84 ? -0.725 -3.641 -13.668 1.00 94.25 84 SER A CA 1
ATOM 634 C C . SER A 1 84 ? 0.084 -2.592 -14.423 1.00 94.25 84 SER A C 1
ATOM 636 O O . SER A 1 84 ? 0.185 -2.632 -15.651 1.00 94.25 84 SER A O 1
ATOM 638 N N . TYR A 1 85 ? 0.660 -1.669 -13.663 1.00 92.81 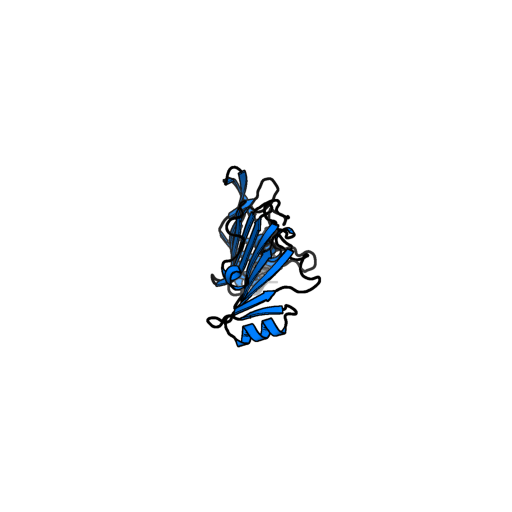85 TYR A N 1
ATOM 639 C CA . TYR A 1 85 ? 1.618 -0.677 -14.117 1.00 92.81 85 TYR A CA 1
ATOM 640 C C . TYR A 1 85 ? 2.941 -0.912 -13.396 1.00 92.81 85 TYR A C 1
ATOM 642 O O . TYR A 1 85 ? 2.966 -1.053 -12.177 1.00 92.81 85 TYR A O 1
ATOM 650 N N . ASP A 1 86 ? 4.032 -0.953 -14.145 1.00 96.25 86 ASP A N 1
ATOM 651 C CA . ASP A 1 86 ? 5.394 -1.002 -13.626 1.00 96.25 86 ASP A CA 1
ATOM 652 C C . ASP A 1 86 ? 6.122 0.234 -14.152 1.00 96.25 86 ASP A C 1
ATOM 654 O O . ASP A 1 86 ? 6.561 0.274 -15.303 1.00 96.25 86 ASP A O 1
ATOM 658 N N . HIS A 1 87 ? 6.133 1.285 -13.338 1.00 94.06 87 HIS A N 1
ATOM 659 C CA . HIS A 1 87 ? 6.775 2.555 -13.637 1.00 94.06 87 HIS A CA 1
ATOM 660 C C . HIS A 1 87 ? 8.226 2.517 -13.178 1.00 94.06 87 HIS A C 1
ATOM 662 O O . HIS A 1 87 ? 8.521 2.094 -12.061 1.00 94.06 87 HIS A O 1
ATOM 668 N N . TYR A 1 88 ? 9.122 3.029 -14.007 1.00 95.19 88 TYR A N 1
ATOM 669 C CA . TYR A 1 88 ? 10.537 3.136 -13.710 1.00 95.19 88 TYR A CA 1
ATOM 670 C C . TYR A 1 88 ? 11.042 4.522 -14.093 1.00 95.19 88 TYR A C 1
ATOM 672 O O . TYR A 1 88 ? 10.891 4.940 -15.241 1.00 95.19 88 TYR A O 1
ATOM 680 N N . TRP A 1 89 ? 11.645 5.207 -13.126 1.00 93.69 89 TRP A N 1
ATOM 681 C CA . TRP A 1 89 ? 12.369 6.456 -13.315 1.00 93.69 89 TRP A CA 1
ATOM 682 C C . TRP A 1 89 ? 13.858 6.148 -13.290 1.00 93.69 89 TRP A C 1
ATOM 684 O O . TRP A 1 89 ? 14.377 5.582 -12.324 1.00 93.69 89 TRP A O 1
ATOM 694 N N . THR A 1 90 ? 14.544 6.513 -14.360 1.00 92.19 90 THR A N 1
ATOM 695 C CA . THR A 1 90 ? 15.991 6.375 -14.464 1.00 92.19 90 THR A CA 1
ATOM 696 C C . THR A 1 90 ? 16.686 7.501 -13.694 1.00 92.19 90 THR A C 1
ATOM 698 O O . THR A 1 90 ? 16.147 8.597 -13.529 1.00 92.19 90 THR A O 1
ATOM 701 N N . GLY A 1 91 ? 17.928 7.270 -13.260 1.00 88.44 91 GLY A N 1
ATOM 702 C CA . GLY A 1 91 ? 18.720 8.290 -12.556 1.00 88.44 91 GLY A CA 1
ATOM 703 C C . GLY A 1 91 ? 19.060 9.536 -13.391 1.00 88.44 91 GLY A C 1
ATOM 704 O O . GLY A 1 91 ? 19.481 10.553 -12.842 1.00 88.44 91 GLY A O 1
ATOM 705 N N . ASP A 1 92 ? 18.885 9.484 -14.715 1.00 87.62 92 ASP A N 1
ATOM 706 C CA . ASP A 1 92 ? 19.033 10.622 -15.630 1.00 87.62 92 ASP A CA 1
ATOM 707 C C . ASP A 1 92 ? 17.713 11.357 -15.935 1.00 87.62 92 ASP A C 1
ATOM 709 O O . ASP A 1 92 ? 17.733 12.358 -16.656 1.00 87.62 92 ASP A O 1
ATOM 713 N N . GLY A 1 93 ? 16.601 10.944 -15.315 1.00 84.12 93 GLY A N 1
ATOM 714 C CA . GLY A 1 93 ? 15.324 11.663 -15.337 1.00 84.12 93 GLY A CA 1
ATOM 715 C C . GLY A 1 93 ? 14.360 11.251 -16.450 1.00 84.12 93 GLY A C 1
ATOM 716 O O . GLY A 1 93 ? 13.399 11.976 -16.709 1.00 84.12 93 GLY A O 1
ATOM 717 N N . GLU A 1 94 ? 14.593 10.118 -17.113 1.00 89.88 94 GLU A N 1
ATOM 718 C CA . GLU A 1 94 ? 13.613 9.507 -18.012 1.00 89.88 94 GLU A CA 1
ATOM 719 C C . GLU A 1 94 ? 12.624 8.641 -17.221 1.00 89.88 94 GLU A C 1
ATOM 721 O O . GLU A 1 94 ? 12.946 8.107 -16.158 1.00 89.88 94 GLU A O 1
ATOM 726 N N . GLN A 1 95 ? 11.411 8.474 -17.751 1.00 92.00 95 GLN A N 1
ATOM 727 C CA . GLN A 1 95 ? 10.397 7.608 -17.157 1.00 92.00 95 GLN A CA 1
ATOM 728 C C . GLN A 1 95 ? 9.811 6.672 -18.208 1.00 92.00 95 GLN A C 1
ATOM 730 O O . GLN A 1 95 ? 9.299 7.100 -19.247 1.00 92.00 95 GLN A O 1
ATOM 735 N N . TYR A 1 96 ? 9.816 5.388 -17.873 1.00 93.19 96 TYR A N 1
ATOM 736 C CA . TYR A 1 96 ? 9.215 4.324 -18.658 1.00 93.19 96 TYR A CA 1
ATOM 737 C C . TYR A 1 96 ? 8.139 3.634 -17.835 1.00 93.19 96 TYR A C 1
ATOM 739 O O . TYR A 1 96 ? 8.241 3.523 -16.617 1.00 93.19 96 TYR A O 1
ATOM 747 N N . THR A 1 97 ? 7.081 3.170 -18.484 1.00 93.50 97 THR A N 1
ATOM 748 C CA . THR A 1 97 ? 6.027 2.394 -17.828 1.00 93.50 97 THR A CA 1
ATOM 749 C C . THR A 1 97 ? 5.696 1.178 -18.667 1.00 93.50 97 THR A C 1
ATOM 751 O O . THR A 1 97 ? 5.261 1.326 -19.810 1.00 93.50 97 THR A O 1
ATOM 754 N N . LYS A 1 98 ? 5.850 -0.019 -18.097 1.00 95.69 98 LYS A N 1
ATOM 755 C CA . LYS A 1 98 ? 5.244 -1.226 -18.659 1.00 95.69 98 LYS A CA 1
ATOM 756 C C . LYS A 1 98 ? 3.813 -1.346 -18.139 1.00 95.69 98 LYS A C 1
ATOM 758 O O . LYS A 1 98 ? 3.582 -1.404 -16.935 1.00 95.69 98 LYS A O 1
ATOM 763 N N . ILE A 1 99 ? 2.857 -1.374 -19.057 1.00 94.88 99 ILE A N 1
ATOM 764 C CA . ILE A 1 99 ? 1.433 -1.573 -18.790 1.00 94.88 99 ILE A CA 1
ATOM 765 C C . ILE A 1 99 ? 1.097 -3.003 -19.187 1.00 94.88 99 ILE A C 1
ATOM 767 O O . ILE A 1 99 ? 1.284 -3.359 -20.348 1.00 94.88 99 ILE A O 1
ATOM 771 N N . THR A 1 100 ? 0.566 -3.797 -18.261 1.00 96.44 100 THR A N 1
ATOM 772 C CA . THR A 1 100 ? 0.093 -5.162 -18.522 1.00 96.44 100 THR A CA 1
ATOM 773 C C . THR A 1 100 ? -1.386 -5.261 -18.177 1.00 96.44 100 THR A C 1
ATOM 775 O O . THR A 1 100 ? -1.792 -4.966 -17.053 1.00 96.44 100 THR A O 1
ATOM 778 N N . ALA A 1 101 ? -2.201 -5.695 -19.135 1.00 93.94 101 ALA A N 1
ATOM 779 C CA . ALA A 1 101 ? -3.641 -5.848 -18.976 1.00 93.94 101 ALA A CA 1
ATOM 780 C C . ALA A 1 101 ? -4.075 -7.311 -19.136 1.00 93.94 101 ALA A C 1
ATOM 782 O O . ALA A 1 101 ? -3.367 -8.153 -19.683 1.00 93.94 101 ALA A O 1
ATOM 783 N N . LYS A 1 102 ? -5.299 -7.616 -18.704 1.00 92.44 102 LYS A N 1
ATOM 784 C CA . LYS A 1 102 ? -5.906 -8.947 -18.868 1.00 92.44 102 LYS A CA 1
ATOM 785 C C . LYS A 1 102 ? -6.244 -9.323 -20.316 1.00 92.44 102 LYS A C 1
ATOM 787 O O . LYS A 1 102 ? -6.417 -10.506 -20.609 1.00 92.44 102 LYS A O 1
ATOM 792 N N . SER A 1 103 ? -6.400 -8.342 -21.206 1.00 94.00 103 SER A N 1
ATOM 793 C CA . SER A 1 103 ? -6.736 -8.555 -22.618 1.00 94.00 103 SER A CA 1
ATOM 794 C C . SER A 1 103 ? -6.225 -7.426 -23.512 1.00 94.00 103 SER A C 1
ATOM 796 O O . SER A 1 103 ? -6.036 -6.297 -23.055 1.00 94.00 103 SER A O 1
ATOM 798 N N . ASP A 1 104 ? -6.065 -7.723 -24.804 1.00 94.06 104 ASP A N 1
ATOM 799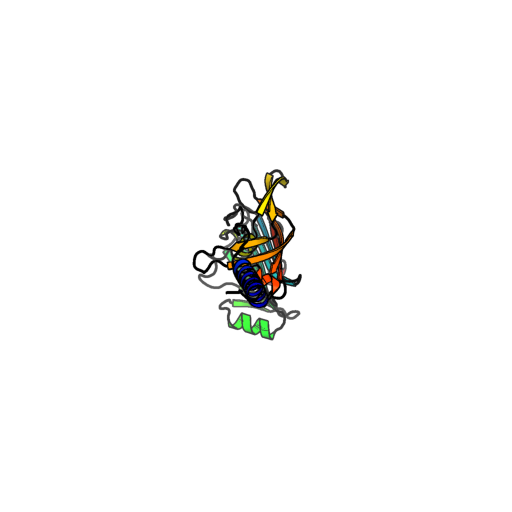 C CA . ASP A 1 104 ? -5.627 -6.747 -25.813 1.00 94.06 104 ASP A CA 1
ATOM 800 C C . ASP A 1 104 ? -6.599 -5.572 -25.949 1.00 94.06 104 ASP A C 1
ATOM 802 O O . ASP A 1 104 ? -6.172 -4.429 -26.094 1.00 94.06 104 ASP A O 1
ATOM 806 N N . ASP A 1 105 ? -7.907 -5.835 -25.856 1.00 94.12 105 ASP A N 1
ATOM 807 C CA . ASP A 1 105 ? -8.937 -4.792 -25.908 1.00 94.12 105 ASP A CA 1
ATOM 808 C C . ASP A 1 105 ? -8.786 -3.810 -24.738 1.00 94.12 105 ASP A C 1
ATOM 810 O O . ASP A 1 105 ? -8.862 -2.596 -24.933 1.00 94.12 105 ASP A O 1
ATOM 814 N N . ARG A 1 106 ? -8.515 -4.322 -23.527 1.00 91.12 106 ARG A N 1
ATOM 815 C CA . ARG A 1 106 ? -8.314 -3.483 -22.340 1.00 91.12 106 ARG A CA 1
ATOM 816 C C . ARG A 1 106 ? -7.012 -2.693 -22.426 1.00 91.12 106 ARG A C 1
ATOM 818 O O . ARG A 1 106 ? -6.990 -1.520 -22.065 1.00 91.12 106 ARG A O 1
ATOM 825 N N . LEU A 1 107 ? -5.944 -3.312 -22.933 1.00 94.19 107 LEU A N 1
ATOM 826 C CA . LEU A 1 107 ? -4.691 -2.611 -23.201 1.00 94.19 107 LEU A CA 1
ATOM 827 C C . LEU A 1 107 ? -4.904 -1.480 -24.217 1.00 94.19 107 LEU A C 1
ATOM 829 O O . LEU A 1 107 ? -4.419 -0.371 -24.015 1.00 94.19 107 LEU A O 1
ATOM 833 N N . ALA A 1 108 ? -5.639 -1.739 -25.300 1.00 92.75 108 ALA A N 1
ATOM 834 C CA . ALA A 1 108 ? -5.914 -0.744 -26.330 1.00 92.75 108 ALA A CA 1
ATOM 835 C C . ALA A 1 108 ? -6.717 0.451 -25.794 1.00 92.75 108 ALA A C 1
ATOM 837 O O . ALA A 1 108 ? -6.434 1.581 -26.186 1.00 92.75 108 ALA A O 1
ATOM 838 N N . GLU A 1 109 ? -7.677 0.214 -24.897 1.00 90.69 109 GLU A N 1
ATOM 839 C CA . GLU A 1 109 ? -8.436 1.266 -24.211 1.00 90.69 109 GLU A CA 1
ATOM 840 C C . GLU A 1 109 ? -7.519 2.164 -23.367 1.00 90.69 109 GLU A C 1
ATOM 842 O O . GLU A 1 109 ? -7.501 3.375 -23.564 1.00 90.69 109 GLU A O 1
ATOM 847 N N . VAL A 1 110 ? -6.683 1.570 -22.510 1.00 87.12 110 VAL A N 1
ATOM 848 C CA . VAL A 1 110 ? -5.748 2.310 -21.638 1.00 87.12 110 VAL A CA 1
ATOM 849 C C . VAL A 1 110 ? -4.743 3.119 -22.460 1.00 87.12 110 VAL A C 1
ATOM 851 O O . VAL A 1 110 ? -4.479 4.284 -22.169 1.00 87.12 110 VAL A O 1
ATOM 854 N N . LEU A 1 111 ? -4.205 2.529 -23.531 1.00 90.50 111 LEU A N 1
ATOM 855 C CA . LEU A 1 111 ? -3.282 3.224 -24.428 1.00 90.50 111 LEU A CA 1
ATOM 856 C C . LEU A 1 111 ? -3.954 4.359 -25.211 1.00 90.50 111 LEU A C 1
ATOM 858 O O . LEU A 1 111 ? -3.274 5.307 -25.586 1.00 90.50 111 LEU A O 1
ATOM 862 N N . ALA A 1 112 ? -5.260 4.277 -25.480 1.00 88.50 112 ALA A N 1
ATOM 863 C CA . ALA A 1 112 ? -5.994 5.343 -26.161 1.00 88.50 112 ALA A CA 1
ATOM 864 C C . ALA A 1 112 ? -6.275 6.550 -25.249 1.00 88.50 112 ALA A C 1
ATOM 866 O O . ALA A 1 112 ? -6.454 7.659 -25.753 1.00 88.50 112 ALA A O 1
ATOM 867 N N . GLU A 1 113 ? -6.321 6.337 -23.932 1.00 82.88 113 GLU A N 1
ATOM 868 C CA . GLU A 1 113 ? -6.486 7.393 -22.924 1.00 82.88 113 GLU A CA 1
ATOM 869 C C . GLU A 1 113 ? -5.155 8.044 -22.515 1.00 82.88 113 GLU A C 1
ATOM 871 O O . GLU A 1 113 ? -5.150 9.157 -21.990 1.00 82.88 113 GLU A O 1
ATOM 876 N N . SER A 1 114 ? -4.028 7.379 -22.780 1.00 79.00 114 SER A N 1
ATOM 877 C CA . SER A 1 114 ? -2.693 7.885 -22.465 1.00 79.00 114 SER A CA 1
ATOM 878 C C . SER A 1 114 ? -2.165 8.857 -23.528 1.00 79.00 114 SER A C 1
ATOM 880 O O . SER A 1 114 ? -2.306 8.638 -24.730 1.00 79.00 114 SER A O 1
ATOM 882 N N . SER A 1 115 ? -1.496 9.921 -23.080 1.00 80.06 115 SER A N 1
ATOM 883 C CA . SER A 1 115 ? -0.700 10.827 -23.921 1.00 80.06 115 SER A CA 1
ATOM 884 C C . SER A 1 115 ? 0.726 10.327 -24.181 1.00 80.06 115 SER A C 1
ATOM 886 O O . SER A 1 115 ? 1.442 10.955 -24.961 1.00 80.06 115 SER A O 1
ATOM 888 N N . ASN A 1 116 ? 1.140 9.231 -23.541 1.00 84.50 116 ASN A N 1
ATOM 889 C CA . ASN A 1 116 ? 2.512 8.734 -23.589 1.00 84.50 116 ASN A CA 1
ATOM 890 C C . ASN A 1 116 ? 2.850 8.087 -24.936 1.00 84.50 116 ASN A C 1
ATOM 892 O O . ASN A 1 116 ? 1.998 7.509 -25.618 1.00 84.50 116 ASN A O 1
ATOM 896 N N . GLU A 1 117 ? 4.127 8.143 -25.307 1.00 87.81 117 GLU A N 1
ATOM 897 C CA . GLU A 1 117 ? 4.611 7.509 -26.528 1.00 87.81 117 GLU A CA 1
ATOM 898 C C . GLU A 1 117 ? 4.768 6.002 -26.310 1.00 87.81 117 GLU A C 1
ATOM 900 O O . GLU A 1 117 ? 5.459 5.567 -25.391 1.00 87.81 117 GLU A O 1
ATOM 905 N N . VAL A 1 118 ? 4.150 5.186 -27.168 1.00 90.75 118 VAL A N 1
ATOM 906 C CA . VAL A 1 118 ? 4.348 3.731 -27.144 1.00 90.75 118 VAL A CA 1
ATOM 907 C C . VAL A 1 118 ? 5.709 3.395 -27.743 1.00 90.75 118 VAL A C 1
ATOM 909 O O . VAL A 1 118 ? 5.905 3.528 -28.950 1.00 90.75 118 VAL A O 1
ATOM 912 N N . VAL A 1 119 ? 6.616 2.905 -26.902 1.00 92.56 119 VAL A N 1
ATOM 913 C CA . VAL A 1 119 ? 7.976 2.498 -27.277 1.00 92.56 119 VAL A CA 1
ATOM 914 C C . VAL A 1 119 ? 7.982 1.073 -27.819 1.00 92.56 119 VAL A C 1
ATOM 916 O O . VAL A 1 119 ? 8.589 0.792 -28.850 1.00 92.56 119 VAL A O 1
ATOM 919 N N . LEU A 1 120 ? 7.272 0.170 -27.139 1.00 92.81 120 LEU A N 1
ATOM 920 C CA . LEU A 1 120 ? 7.220 -1.247 -27.485 1.00 92.81 120 LEU A CA 1
ATOM 921 C C . LEU A 1 120 ? 5.834 -1.820 -27.177 1.00 92.81 120 LEU A C 1
ATOM 923 O O . LEU A 1 120 ? 5.210 -1.452 -26.186 1.00 92.81 120 LEU A O 1
ATOM 927 N N . LYS A 1 121 ? 5.359 -2.753 -28.003 1.00 91.69 121 LYS A N 1
ATOM 928 C CA . LYS A 1 121 ? 4.228 -3.632 -27.672 1.00 91.69 121 LYS A CA 1
ATOM 929 C C . LYS A 1 121 ? 4.734 -5.065 -27.631 1.00 91.69 121 LYS A C 1
ATOM 931 O O . LYS A 1 121 ? 5.460 -5.459 -28.541 1.00 91.69 121 LYS A O 1
ATOM 936 N N . ALA A 1 122 ? 4.379 -5.800 -26.585 1.00 88.62 122 ALA A N 1
ATOM 937 C CA . ALA A 1 122 ? 4.707 -7.214 -26.485 1.00 88.62 122 ALA A CA 1
ATOM 938 C C . ALA A 1 122 ? 3.799 -8.038 -27.412 1.00 88.62 122 ALA A C 1
ATOM 940 O O . ALA A 1 122 ? 2.637 -7.691 -27.625 1.00 88.62 122 ALA A O 1
ATOM 941 N N . ASP A 1 123 ? 4.341 -9.125 -27.961 1.00 85.62 123 ASP A N 1
ATOM 942 C CA . ASP A 1 123 ? 3.610 -10.041 -28.848 1.00 85.62 123 ASP A CA 1
ATOM 943 C C . ASP A 1 123 ? 3.049 -11.269 -28.099 1.00 85.62 123 ASP A C 1
ATOM 945 O O . ASP A 1 123 ? 2.206 -11.995 -28.631 1.00 85.62 123 ASP A O 1
ATOM 949 N N . ASP A 1 124 ? 3.545 -11.550 -26.892 1.00 90.12 124 ASP A N 1
ATOM 950 C CA . ASP A 1 124 ? 3.288 -12.770 -26.118 1.00 90.12 124 ASP A CA 1
ATOM 951 C C . ASP A 1 124 ? 2.310 -12.584 -24.947 1.00 90.12 124 ASP A C 1
ATOM 953 O O . ASP A 1 124 ? 1.752 -13.565 -24.449 1.00 90.12 124 ASP A O 1
ATOM 957 N N . GLU A 1 125 ? 2.046 -11.342 -24.550 1.00 94.44 125 GLU A N 1
ATOM 958 C CA . GLU A 1 125 ? 1.039 -10.967 -23.559 1.00 94.44 125 GLU A CA 1
ATOM 959 C C . GLU A 1 125 ? 0.420 -9.598 -23.901 1.00 94.44 125 GLU A C 1
ATOM 961 O O . GLU A 1 125 ? 1.060 -8.811 -24.604 1.00 94.44 125 GLU A O 1
ATOM 966 N N . PRO A 1 126 ? -0.783 -9.264 -23.388 1.00 95.62 126 PRO A N 1
ATOM 967 C CA . PRO A 1 126 ? -1.376 -7.937 -23.545 1.00 95.62 126 PRO A CA 1
ATOM 968 C C . PRO A 1 126 ? -0.612 -6.873 -22.740 1.00 95.62 126 PRO A C 1
ATOM 970 O O . PRO A 1 126 ? -1.094 -6.364 -21.723 1.00 95.62 126 PRO A O 1
ATOM 973 N N . SER A 1 127 ? 0.590 -6.513 -23.198 1.00 96.50 127 SER A N 1
ATOM 974 C CA . SER A 1 127 ? 1.411 -5.474 -22.585 1.00 96.50 127 SER A CA 1
ATOM 975 C C . SER A 1 127 ? 2.054 -4.510 -23.583 1.00 96.50 127 SER A C 1
ATOM 977 O O . SER A 1 127 ? 2.253 -4.803 -24.766 1.00 96.50 127 SER A O 1
ATOM 979 N N . ALA A 1 128 ? 2.358 -3.311 -23.096 1.00 96.00 128 ALA A N 1
ATOM 980 C CA . ALA A 1 128 ? 3.083 -2.287 -23.835 1.00 96.00 128 ALA A CA 1
ATOM 981 C C . ALA A 1 128 ? 4.000 -1.498 -22.902 1.00 96.00 128 ALA A C 1
ATOM 983 O O . ALA A 1 128 ? 3.672 -1.283 -21.739 1.00 96.00 128 ALA A O 1
ATOM 984 N N . ILE A 1 129 ? 5.128 -1.039 -23.433 1.00 95.62 129 ILE A N 1
ATOM 985 C CA . ILE A 1 129 ? 6.026 -0.100 -22.770 1.00 95.62 129 ILE A CA 1
ATOM 986 C C . ILE A 1 129 ? 5.788 1.274 -23.378 1.00 95.62 129 ILE A C 1
ATOM 988 O O . ILE A 1 129 ? 5.839 1.440 -24.602 1.00 95.62 129 ILE A O 1
ATOM 992 N N . VAL A 1 130 ? 5.539 2.253 -22.518 1.00 92.94 130 VAL A N 1
ATOM 993 C CA . VAL A 1 130 ? 5.378 3.654 -22.896 1.00 92.94 130 VAL A CA 1
ATOM 994 C C . VAL A 1 130 ? 6.455 4.510 -22.236 1.00 92.94 130 VAL A C 1
ATOM 996 O O . VAL A 1 130 ? 6.861 4.228 -21.110 1.00 92.94 130 VAL A O 1
ATOM 999 N N . ALA A 1 131 ? 6.912 5.546 -22.929 1.00 91.69 131 ALA A N 1
ATOM 1000 C CA . ALA A 1 131 ? 7.773 6.583 -22.373 1.00 91.69 131 ALA A CA 1
ATOM 1001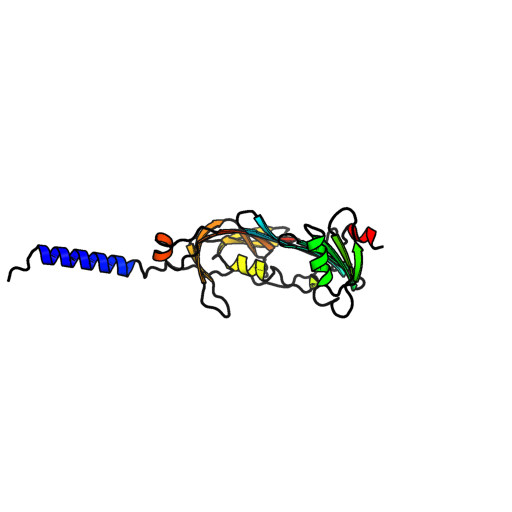 C C . ALA A 1 131 ? 6.926 7.820 -22.074 1.00 91.69 131 ALA A C 1
ATOM 1003 O O . ALA A 1 131 ? 6.106 8.234 -22.904 1.00 91.69 131 ALA A O 1
ATOM 1004 N N . ALA A 1 132 ? 7.107 8.401 -20.890 1.00 84.88 132 ALA A N 1
ATOM 1005 C CA . ALA A 1 132 ? 6.447 9.657 -20.566 1.00 84.88 132 ALA A CA 1
ATOM 1006 C C . ALA A 1 132 ? 7.005 10.784 -21.450 1.00 84.88 132 ALA A C 1
ATOM 1008 O O . ALA A 1 132 ? 8.199 10.838 -21.750 1.00 84.88 132 ALA A O 1
ATOM 1009 N N . SER A 1 133 ? 6.130 11.689 -21.885 1.00 70.25 133 SER A N 1
ATOM 1010 C CA . SER A 1 133 ? 6.494 12.803 -22.763 1.00 70.25 133 SER A CA 1
ATOM 1011 C C . SER A 1 133 ? 5.998 14.129 -22.192 1.00 70.25 133 SER A C 1
ATOM 1013 O O . SER A 1 133 ? 4.824 14.240 -21.854 1.00 70.25 133 SER A O 1
ATOM 1015 N N . GLY A 1 134 ? 6.851 15.158 -22.160 1.00 64.56 134 GLY A N 1
ATOM 1016 C CA . GLY A 1 134 ? 6.469 16.512 -21.733 1.00 64.56 134 GLY A CA 1
ATOM 1017 C C . GLY A 1 134 ? 6.730 16.806 -20.250 1.00 64.56 134 GLY A C 1
ATOM 1018 O O . GLY A 1 134 ? 7.657 16.256 -19.667 1.00 64.56 134 GLY A O 1
ATOM 1019 N N . ASP A 1 135 ? 5.939 17.712 -19.664 1.00 56.34 135 ASP A N 1
ATOM 1020 C CA . ASP A 1 135 ? 6.094 18.204 -18.280 1.00 56.34 135 ASP A CA 1
ATOM 1021 C C . ASP A 1 135 ? 5.640 17.186 -17.200 1.00 56.34 135 ASP A C 1
ATOM 1023 O O . ASP A 1 135 ? 5.828 17.439 -16.013 1.00 56.34 135 ASP A O 1
ATOM 1027 N N . ASP A 1 136 ? 5.094 16.024 -17.586 1.00 55.22 136 ASP A N 1
ATOM 1028 C CA . ASP A 1 136 ? 4.567 14.986 -16.674 1.00 55.22 136 ASP A CA 1
ATOM 1029 C C . ASP A 1 136 ? 5.661 14.128 -15.987 1.00 55.22 136 ASP A C 1
ATOM 1031 O O . ASP A 1 136 ? 5.359 13.263 -15.172 1.00 55.22 136 ASP A O 1
ATOM 1035 N N . LEU A 1 137 ? 6.943 14.356 -16.299 1.00 57.22 137 LEU A N 1
ATOM 1036 C CA . LEU A 1 137 ? 8.060 13.468 -15.934 1.00 57.22 137 LEU A CA 1
ATOM 1037 C C . LEU A 1 137 ? 8.505 13.516 -14.455 1.00 57.22 137 LEU A C 1
ATOM 1039 O O . LEU A 1 137 ? 9.132 12.564 -13.991 1.00 57.22 137 LEU A O 1
ATOM 1043 N N . ALA A 1 138 ? 8.250 14.605 -13.719 1.00 52.91 138 ALA A N 1
ATOM 1044 C CA . ALA A 1 138 ? 8.961 14.875 -12.456 1.00 52.91 138 ALA A CA 1
ATOM 1045 C C . ALA A 1 138 ? 8.108 14.841 -11.172 1.00 52.91 138 ALA A C 1
ATOM 1047 O O . ALA A 1 138 ? 8.635 14.484 -10.118 1.00 52.91 138 ALA A O 1
ATOM 1048 N N . ASP A 1 139 ? 6.818 15.188 -11.228 1.00 59.72 139 ASP A N 1
ATOM 1049 C CA . ASP A 1 139 ? 6.024 15.440 -10.008 1.00 59.72 139 ASP A CA 1
ATOM 1050 C C . ASP A 1 139 ? 5.407 14.180 -9.367 1.00 59.72 139 ASP A C 1
ATOM 1052 O O . ASP A 1 139 ? 4.871 14.269 -8.264 1.00 59.72 139 ASP A O 1
ATOM 1056 N N . ASP A 1 140 ? 5.505 13.007 -10.003 1.00 73.12 140 ASP A N 1
ATOM 1057 C CA . ASP A 1 140 ? 4.820 11.779 -9.555 1.00 73.12 140 ASP A CA 1
ATOM 1058 C C . ASP A 1 140 ? 5.777 10.608 -9.246 1.00 73.12 140 ASP A C 1
ATOM 1060 O O . ASP A 1 140 ? 5.417 9.441 -9.382 1.00 73.12 140 ASP A O 1
ATOM 1064 N N . SER A 1 141 ? 7.030 10.896 -8.865 1.00 85.31 141 SER A N 1
ATOM 1065 C CA . SER A 1 141 ? 8.001 9.851 -8.498 1.00 85.31 141 SER A CA 1
ATOM 1066 C C . SER A 1 141 ? 7.899 9.435 -7.016 1.00 85.31 141 SER A C 1
ATOM 1068 O O . SER A 1 141 ? 7.593 10.276 -6.161 1.00 85.31 141 SER A O 1
ATOM 1070 N N . PRO A 1 142 ? 8.185 8.161 -6.668 1.00 87.81 142 PRO A N 1
ATOM 1071 C CA . PRO A 1 142 ? 8.063 7.656 -5.300 1.00 87.81 142 PRO A CA 1
ATOM 1072 C C . PRO A 1 142 ? 8.784 8.443 -4.205 1.00 87.81 142 PRO A C 1
ATOM 1074 O O . PRO A 1 142 ? 8.282 8.513 -3.083 1.00 87.81 142 PRO A O 1
ATOM 1077 N N . ALA A 1 143 ? 9.910 9.081 -4.521 1.00 89.44 143 ALA A N 1
ATOM 1078 C CA . ALA A 1 143 ? 10.691 9.889 -3.588 1.00 89.44 143 ALA A CA 1
ATOM 1079 C C . ALA A 1 143 ? 9.916 11.080 -2.993 1.00 89.44 143 ALA A C 1
ATOM 1081 O O . ALA A 1 143 ? 10.303 11.588 -1.942 1.00 89.44 143 ALA A O 1
ATOM 1082 N N . HIS A 1 144 ? 8.828 11.519 -3.633 1.00 87.06 144 HIS A N 1
ATOM 1083 C CA . HIS A 1 144 ? 7.997 12.644 -3.187 1.00 87.06 144 HIS A CA 1
ATOM 1084 C C . HIS A 1 144 ? 6.684 12.211 -2.526 1.00 87.06 144 HIS A C 1
ATOM 1086 O O . HIS A 1 144 ? 5.831 13.042 -2.208 1.00 87.06 144 HIS A O 1
ATOM 1092 N N . TYR A 1 145 ? 6.494 10.910 -2.316 1.00 90.44 145 TYR A N 1
ATOM 1093 C CA . TYR A 1 145 ? 5.279 10.389 -1.714 1.00 90.44 145 TYR A CA 1
ATOM 1094 C C . TYR A 1 145 ? 5.338 10.347 -0.193 1.00 90.44 145 TYR A C 1
ATOM 1096 O O . TYR A 1 145 ? 6.386 10.214 0.436 1.00 90.44 145 TYR A O 1
ATOM 1104 N N . THR A 1 146 ? 4.147 10.393 0.399 1.00 91.44 146 THR A N 1
ATOM 1105 C CA . THR A 1 146 ? 3.954 10.101 1.819 1.00 91.44 146 THR A CA 1
ATOM 1106 C C . THR A 1 146 ? 3.515 8.654 1.991 1.00 91.44 146 THR A C 1
ATOM 1108 O O . THR A 1 146 ? 2.708 8.154 1.207 1.00 91.44 146 THR A O 1
ATOM 1111 N N . PHE A 1 147 ? 4.043 8.000 3.026 1.00 92.25 147 PHE A N 1
ATOM 1112 C CA . PHE A 1 147 ? 3.744 6.610 3.350 1.00 92.25 147 PHE A CA 1
ATOM 1113 C C . PHE A 1 147 ? 3.238 6.464 4.799 1.00 92.25 147 PHE A C 1
ATOM 1115 O O . PHE A 1 147 ? 3.767 7.133 5.698 1.00 92.25 147 PHE A O 1
ATOM 1122 N N . PRO A 1 148 ? 2.245 5.590 5.062 1.00 91.44 148 PRO A N 1
ATOM 1123 C CA . PRO A 1 148 ? 1.443 4.866 4.068 1.00 91.44 148 PRO A CA 1
ATOM 1124 C C . PRO A 1 148 ? 0.653 5.805 3.156 1.00 91.44 148 PRO A C 1
ATOM 1126 O O . PRO A 1 148 ? 0.339 6.926 3.566 1.00 91.44 148 PRO A O 1
ATOM 1129 N N . ASP A 1 149 ? 0.327 5.357 1.944 1.00 89.44 149 ASP A N 1
ATOM 1130 C CA . ASP A 1 149 ? -0.513 6.129 1.028 1.00 89.44 149 ASP A CA 1
ATOM 1131 C C . ASP A 1 149 ? -1.864 6.484 1.674 1.00 89.44 149 ASP A C 1
ATOM 1133 O O . ASP A 1 149 ? -2.305 5.894 2.661 1.00 89.44 149 ASP A O 1
ATOM 1137 N N . ARG A 1 150 ? -2.559 7.467 1.101 1.00 85.06 150 ARG A N 1
ATOM 1138 C CA . ARG A 1 150 ? -3.864 7.918 1.577 1.00 85.06 150 ARG A CA 1
ATOM 1139 C C . ARG A 1 150 ? -4.891 6.785 1.677 1.00 85.06 150 ARG A C 1
ATOM 1141 O O . ARG A 1 150 ? -5.644 6.769 2.655 1.00 85.06 150 ARG A O 1
ATOM 1148 N N . LEU A 1 151 ? -4.976 5.885 0.696 1.00 85.19 151 LEU A N 1
ATOM 1149 C CA . LEU A 1 151 ? -5.912 4.761 0.743 1.00 85.19 151 LEU A CA 1
ATOM 1150 C C . LEU A 1 151 ? -5.521 3.796 1.868 1.00 85.19 151 LEU A C 1
ATOM 1152 O O . LEU A 1 151 ? -6.364 3.510 2.719 1.00 85.19 151 LEU A O 1
ATOM 1156 N N . ILE A 1 152 ? -4.257 3.393 1.963 1.00 90.06 152 ILE A N 1
ATOM 1157 C CA . ILE A 1 152 ? -3.760 2.499 3.023 1.00 90.06 152 ILE A CA 1
ATOM 1158 C C . ILE A 1 152 ? -3.952 3.119 4.409 1.00 90.06 152 ILE A C 1
ATOM 1160 O O . ILE A 1 152 ? -4.520 2.497 5.308 1.00 90.06 152 ILE A O 1
ATOM 1164 N N . HIS A 1 153 ? -3.576 4.387 4.577 1.00 88.25 153 HIS A N 1
ATOM 1165 C CA . HIS A 1 153 ? -3.767 5.141 5.815 1.00 88.25 153 HIS A CA 1
ATOM 1166 C C . HIS A 1 153 ? -5.237 5.222 6.215 1.00 88.25 153 HIS A C 1
ATOM 1168 O O . HIS A 1 153 ? -5.561 5.109 7.396 1.00 88.25 153 HIS A O 1
ATOM 1174 N N . SER A 1 154 ? -6.141 5.390 5.244 1.00 85.06 154 SER A N 1
ATOM 1175 C CA . SER A 1 154 ? -7.581 5.422 5.513 1.00 85.06 154 SER A CA 1
ATOM 1176 C C . SER A 1 154 ? -8.107 4.088 6.045 1.00 85.06 154 SER A C 1
ATOM 1178 O O . SER A 1 154 ? -8.945 4.096 6.946 1.00 85.06 154 SER A O 1
ATOM 1180 N N . GLN A 1 155 ? -7.580 2.960 5.554 1.00 87.88 155 GLN A N 1
ATOM 1181 C CA . GLN A 1 155 ? -7.946 1.635 6.054 1.00 87.88 155 GLN A CA 1
ATOM 1182 C C . GLN A 1 155 ? -7.326 1.376 7.432 1.00 87.88 155 GLN A C 1
ATOM 1184 O O . GLN A 1 155 ? -8.018 0.939 8.347 1.00 87.88 155 GLN A O 1
ATOM 1189 N N . LEU A 1 156 ? -6.059 1.753 7.638 1.00 90.81 156 LEU A N 1
ATOM 1190 C CA . LEU A 1 156 ? -5.408 1.658 8.948 1.00 90.81 156 LEU A CA 1
ATOM 1191 C C . LEU A 1 156 ? -6.049 2.569 9.999 1.00 90.81 156 LEU A C 1
ATOM 1193 O O . LEU A 1 156 ? -5.918 2.282 11.178 1.00 90.81 156 LEU A O 1
ATOM 1197 N N . LYS A 1 157 ? -6.752 3.640 9.615 1.00 87.44 157 LYS A N 1
ATOM 1198 C CA . LYS A 1 157 ? -7.562 4.475 10.522 1.00 87.44 157 LYS A CA 1
ATOM 1199 C C . LYS A 1 157 ? -8.881 3.838 10.943 1.00 87.44 157 LYS A C 1
ATOM 1201 O O . LYS A 1 157 ? -9.492 4.337 11.888 1.00 87.44 157 LYS A O 1
ATOM 1206 N N . ALA A 1 158 ? -9.350 2.824 10.218 1.00 84.19 158 ALA A N 1
ATOM 1207 C CA . ALA A 1 158 ? -10.684 2.280 10.406 1.00 84.19 158 ALA A CA 1
ATOM 1208 C C . ALA A 1 158 ? -10.908 1.714 11.818 1.00 84.19 158 ALA A C 1
ATOM 1210 O O . ALA A 1 158 ? -11.928 2.070 12.397 1.00 84.19 158 ALA A O 1
ATOM 1211 N N . PRO A 1 159 ? -10.010 0.909 12.416 1.00 87.38 159 PRO A N 1
ATOM 1212 C CA . PRO A 1 159 ? -10.213 0.396 13.763 1.00 87.38 159 PRO A CA 1
ATOM 1213 C C . PRO A 1 159 ? -9.657 1.353 14.831 1.00 87.38 159 PRO A C 1
ATOM 1215 O O . PRO A 1 159 ? -8.845 2.245 14.565 1.00 87.38 159 PRO A O 1
ATOM 1218 N N . GLY A 1 160 ? -10.081 1.147 16.078 1.00 86.88 160 GLY A N 1
ATOM 1219 C CA . GLY A 1 160 ? -9.325 1.630 17.237 1.00 86.88 160 GLY A CA 1
ATOM 1220 C C . GLY A 1 160 ? -8.094 0.750 17.475 1.00 86.88 160 GLY A C 1
ATOM 1221 O O . GLY A 1 160 ? -8.101 -0.419 17.097 1.00 86.88 160 GLY A O 1
ATOM 1222 N N . TYR A 1 161 ? -7.058 1.284 18.127 1.00 90.50 161 TYR A N 1
ATOM 1223 C CA . TYR A 1 161 ? -5.861 0.518 18.492 1.00 90.50 161 TYR A CA 1
ATOM 1224 C C . TYR A 1 161 ? -5.532 0.645 19.972 1.00 90.50 161 TYR A C 1
ATOM 1226 O O . TYR A 1 161 ? -5.625 1.727 20.557 1.00 90.50 161 TYR A O 1
ATOM 1234 N N . GLU A 1 162 ? -5.030 -0.445 20.543 1.00 91.12 162 GLU A N 1
ATOM 1235 C CA . GLU A 1 162 ? -4.408 -0.460 21.860 1.00 91.12 162 GLU A CA 1
ATOM 1236 C C . GLU A 1 162 ? -2.914 -0.726 21.727 1.00 91.12 162 GLU A C 1
ATOM 1238 O O . GLU A 1 162 ? -2.486 -1.628 21.012 1.00 91.12 162 GLU A O 1
ATOM 1243 N N . ARG A 1 163 ? -2.092 0.062 22.424 1.00 92.00 163 ARG A N 1
ATOM 1244 C CA . ARG A 1 163 ? -0.658 -0.217 22.496 1.00 92.00 163 ARG A CA 1
ATOM 1245 C C . ARG A 1 163 ? -0.429 -1.391 23.439 1.00 92.00 163 ARG A C 1
ATOM 1247 O O . ARG A 1 163 ? -0.628 -1.243 24.644 1.00 92.00 163 ARG A O 1
ATOM 1254 N N . THR A 1 164 ? 0.070 -2.504 22.918 1.00 93.25 164 THR A N 1
ATOM 1255 C CA . THR A 1 164 ? 0.263 -3.727 23.708 1.00 93.25 164 THR A CA 1
ATOM 1256 C C . THR A 1 164 ? 1.713 -3.942 24.114 1.00 93.25 164 THR A C 1
ATOM 1258 O O . THR A 1 164 ? 1.978 -4.498 25.183 1.00 93.25 164 THR A O 1
ATOM 1261 N N . ASN A 1 165 ? 2.678 -3.476 23.312 1.00 92.81 165 ASN A N 1
ATOM 1262 C CA . ASN A 1 165 ? 4.092 -3.709 23.600 1.00 92.81 165 ASN A CA 1
ATOM 1263 C C . ASN A 1 165 ? 5.042 -2.690 22.942 1.00 92.81 165 ASN A C 1
ATOM 1265 O O . ASN A 1 165 ? 4.637 -1.757 22.245 1.00 92.81 165 ASN A O 1
ATOM 1269 N N . THR A 1 166 ? 6.334 -2.906 23.166 1.00 94.06 166 THR A N 1
ATOM 1270 C CA . THR A 1 166 ? 7.456 -2.318 22.437 1.00 94.06 166 THR A CA 1
ATOM 1271 C C . THR A 1 166 ? 8.401 -3.456 22.028 1.00 94.06 166 THR A C 1
ATOM 1273 O O . THR A 1 166 ? 8.701 -4.331 22.842 1.00 94.06 166 THR A O 1
ATOM 1276 N N . ARG A 1 167 ? 8.870 -3.475 20.778 1.00 93.19 167 ARG A N 1
ATOM 1277 C CA . ARG A 1 167 ? 9.799 -4.486 20.238 1.00 93.19 167 ARG A CA 1
ATOM 1278 C C . ARG A 1 167 ? 10.993 -3.817 19.559 1.00 93.19 167 ARG A C 1
ATOM 1280 O O . ARG A 1 167 ? 10.985 -2.613 19.336 1.00 93.19 167 ARG A O 1
ATOM 1287 N N . THR A 1 168 ? 12.020 -4.596 19.227 1.00 90.44 168 THR A N 1
ATOM 1288 C CA . THR A 1 168 ? 13.129 -4.142 18.378 1.00 90.44 168 THR A CA 1
ATOM 1289 C C . THR A 1 168 ? 13.089 -4.897 17.054 1.00 90.44 168 THR A C 1
ATOM 1291 O O . THR A 1 168 ? 13.171 -6.123 17.063 1.00 90.44 168 THR A O 1
ATOM 1294 N N . VAL A 1 169 ? 12.979 -4.172 15.942 1.00 83.44 169 VAL A N 1
ATOM 1295 C CA . VAL A 1 169 ? 12.964 -4.692 14.566 1.00 83.44 169 VAL A CA 1
ATOM 1296 C C . VAL A 1 169 ? 14.101 -4.011 13.809 1.00 83.44 169 VAL A C 1
ATOM 1298 O O . VAL A 1 169 ? 14.236 -2.792 13.878 1.00 83.44 169 VAL A O 1
ATOM 1301 N N . ASP A 1 170 ? 14.987 -4.798 13.196 1.00 81.00 170 ASP A N 1
ATOM 1302 C CA . ASP A 1 170 ? 16.165 -4.312 12.454 1.00 81.00 170 ASP A CA 1
ATOM 1303 C C . ASP A 1 170 ? 17.006 -3.268 13.207 1.00 81.00 170 ASP A C 1
ATOM 1305 O O . ASP A 1 170 ? 17.472 -2.264 12.673 1.00 81.00 170 ASP A O 1
ATOM 1309 N N . GLY A 1 171 ? 17.193 -3.503 14.509 1.00 82.19 171 GLY A N 1
ATOM 1310 C CA . GLY A 1 171 ? 17.976 -2.628 15.385 1.00 82.19 171 GLY A CA 1
ATOM 1311 C C . GLY A 1 171 ? 17.265 -1.342 15.819 1.00 82.19 171 GLY A C 1
ATOM 1312 O O . GLY A 1 171 ? 17.870 -0.543 16.535 1.00 82.19 171 GLY A O 1
ATOM 1313 N N . ARG A 1 172 ? 15.991 -1.148 15.455 1.00 86.12 172 ARG A N 1
ATOM 1314 C CA . ARG A 1 172 ? 15.163 -0.010 15.874 1.00 86.12 172 ARG A CA 1
ATOM 1315 C C . ARG A 1 172 ? 14.064 -0.423 16.830 1.00 86.12 172 ARG A C 1
ATOM 1317 O O . ARG A 1 172 ? 13.439 -1.463 16.665 1.00 86.12 172 ARG A O 1
ATOM 1324 N N . GLU A 1 173 ? 13.815 0.412 17.829 1.00 93.69 173 GLU A N 1
ATOM 1325 C CA . GLU A 1 173 ? 12.674 0.240 18.723 1.00 93.69 173 GLU A CA 1
ATOM 1326 C C . GLU A 1 173 ? 11.375 0.643 18.011 1.00 93.69 173 GLU A C 1
ATOM 1328 O O . GLU A 1 173 ? 11.310 1.706 17.398 1.00 93.69 173 GLU A O 1
ATOM 1333 N N . VAL A 1 174 ? 10.347 -0.195 18.109 1.00 94.62 174 VAL A N 1
ATOM 1334 C CA . VAL A 1 174 ? 9.009 0.039 17.558 1.00 94.62 174 VAL A CA 1
ATOM 1335 C C . VAL A 1 174 ? 7.952 -0.193 18.632 1.00 94.62 174 VAL A C 1
ATOM 1337 O O . VAL A 1 174 ? 8.051 -1.118 19.441 1.00 94.62 174 VAL A O 1
ATOM 1340 N N . SER A 1 175 ? 6.925 0.649 18.650 1.00 96.19 175 SER A N 1
ATOM 1341 C CA . SER A 1 175 ? 5.725 0.443 19.463 1.00 96.19 175 SER A CA 1
ATOM 1342 C C . SER A 1 175 ? 4.762 -0.469 18.707 1.00 96.19 175 SER A C 1
ATOM 1344 O O . SER A 1 175 ? 4.502 -0.227 17.532 1.00 96.19 175 SER A O 1
ATOM 1346 N N . VAL A 1 176 ? 4.241 -1.497 19.375 1.00 96.06 176 VAL A N 1
ATOM 1347 C CA . VAL A 1 176 ? 3.301 -2.464 18.790 1.00 96.06 176 VAL A CA 1
ATOM 1348 C C . VAL A 1 176 ? 1.886 -2.133 19.248 1.00 96.06 176 VAL A C 1
ATOM 1350 O O . VAL A 1 176 ? 1.650 -1.919 20.443 1.00 96.06 176 VAL A O 1
ATOM 1353 N N . TYR A 1 177 ? 0.973 -2.090 18.287 1.00 95.19 177 TYR A N 1
ATOM 1354 C CA . TYR A 1 177 ? -0.438 -1.794 18.466 1.00 95.19 177 TYR A CA 1
ATOM 1355 C C . TYR A 1 177 ? -1.284 -2.932 17.904 1.00 95.19 177 TYR A C 1
ATOM 1357 O O . TYR A 1 177 ? -1.030 -3.384 16.792 1.00 95.19 177 TYR A O 1
ATOM 1365 N N . GLU A 1 178 ? -2.302 -3.350 18.646 1.00 95.25 178 GLU A N 1
ATOM 1366 C CA . GLU A 1 178 ? -3.278 -4.352 18.205 1.00 95.25 178 GLU A CA 1
ATOM 1367 C C . GLU A 1 178 ? -4.619 -3.657 17.912 1.00 95.25 178 GLU A C 1
ATOM 1369 O O . GLU A 1 178 ? -5.012 -2.753 18.667 1.00 95.25 178 GLU A O 1
ATOM 1374 N N . PRO A 1 179 ? -5.302 -4.010 16.807 1.00 94.31 179 PRO A N 1
ATOM 1375 C CA . PRO A 1 179 ? -6.593 -3.434 16.459 1.00 94.31 179 PRO A CA 1
ATOM 1376 C C . PRO A 1 179 ? -7.682 -3.943 17.415 1.00 94.31 179 PRO A C 1
ATOM 1378 O O . PRO A 1 179 ? -7.622 -5.059 17.927 1.00 94.31 179 PRO A O 1
ATOM 1381 N N . GLN A 1 180 ? -8.695 -3.119 17.671 1.00 91.00 180 GLN A N 1
ATOM 1382 C CA . GLN A 1 180 ? -9.751 -3.427 18.634 1.00 91.00 180 GLN A CA 1
ATOM 1383 C C . GLN A 1 180 ? -11.075 -3.784 17.954 1.00 91.00 180 GLN A C 1
ATOM 1385 O O . GLN A 1 180 ? -11.566 -3.067 17.083 1.00 91.00 180 GLN A O 1
ATOM 1390 N N . THR A 1 181 ? -11.706 -4.848 18.447 1.00 90.25 181 THR A N 1
ATOM 1391 C CA . THR A 1 181 ? -13.103 -5.198 18.169 1.00 90.25 181 THR A CA 1
ATOM 1392 C C . THR A 1 181 ? -14.056 -4.249 18.895 1.00 90.25 181 THR A C 1
ATOM 1394 O O . THR A 1 181 ? -13.830 -3.871 20.048 1.00 90.25 181 THR A O 1
ATOM 1397 N N . GLY A 1 182 ? -15.184 -3.923 18.267 1.00 86.62 182 GLY A N 1
ATOM 1398 C CA . GLY A 1 182 ? -16.254 -3.156 18.890 1.00 86.62 182 GLY A CA 1
ATOM 1399 C C . GLY A 1 182 ? -16.827 -2.068 17.997 1.00 86.62 182 GLY A C 1
ATOM 1400 O O . GLY A 1 182 ? -16.633 -2.036 16.787 1.00 86.62 182 GLY A O 1
ATOM 1401 N N . TRP A 1 183 ? -17.574 -1.164 18.623 1.00 85.44 183 TRP A N 1
ATOM 1402 C CA . TRP A 1 183 ? -18.119 0.005 17.944 1.00 85.44 183 TRP A CA 1
ATOM 1403 C C . TRP A 1 183 ? -16.996 0.971 17.616 1.00 85.44 183 TRP A C 1
ATOM 1405 O O . TRP A 1 183 ? -16.252 1.377 18.512 1.00 85.44 183 TRP A O 1
ATOM 1415 N N . THR A 1 184 ? -16.893 1.356 16.350 1.00 84.38 184 THR A N 1
ATOM 1416 C CA . THR A 1 184 ? -15.886 2.306 15.902 1.00 84.38 184 THR A CA 1
ATOM 1417 C C . THR A 1 184 ? -16.536 3.477 15.198 1.00 84.38 184 THR A C 1
ATOM 1419 O O . THR A 1 184 ? -17.434 3.319 14.373 1.00 84.38 184 THR A O 1
ATOM 1422 N N . LYS A 1 185 ? -16.078 4.672 15.568 1.00 82.25 185 LYS A N 1
ATOM 1423 C CA . LYS A 1 185 ? -16.486 5.926 14.951 1.00 82.25 185 LYS A CA 1
ATOM 1424 C C . LYS A 1 185 ? -15.329 6.476 14.130 1.00 82.25 185 LYS A C 1
ATOM 1426 O O . LYS A 1 185 ? -14.300 6.836 14.702 1.00 82.25 185 LYS A O 1
ATOM 1431 N N . LEU A 1 186 ? -15.503 6.565 12.820 1.00 77.44 186 LEU A N 1
ATOM 1432 C CA . LEU A 1 186 ? -14.525 7.136 11.906 1.00 77.44 186 LEU A CA 1
ATOM 1433 C C . LEU A 1 186 ? -14.900 8.587 11.598 1.00 77.44 186 LEU A C 1
ATOM 1435 O O . LEU A 1 186 ? -15.829 8.863 10.838 1.00 77.44 186 LEU A O 1
ATOM 1439 N N . THR A 1 187 ? -14.148 9.517 12.178 1.00 68.50 187 THR A N 1
ATOM 1440 C CA . THR A 1 187 ? -14.282 10.942 11.872 1.00 68.50 187 THR A CA 1
ATOM 1441 C C . THR A 1 187 ? -13.641 11.223 10.515 1.00 68.50 187 THR A C 1
ATOM 1443 O O . THR A 1 187 ? -12.441 11.006 10.336 1.00 68.50 187 THR A O 1
ATOM 1446 N N . ARG A 1 188 ? -14.425 11.709 9.550 1.00 65.94 188 ARG A N 1
ATOM 1447 C CA . ARG A 1 188 ? -13.921 12.194 8.256 1.00 65.94 188 ARG A CA 1
ATOM 1448 C C . ARG A 1 188 ? -13.886 13.719 8.282 1.00 65.94 188 ARG A C 1
ATOM 1450 O O . ARG A 1 188 ? -14.839 14.334 8.742 1.00 65.94 188 ARG A O 1
ATOM 1457 N N . ASP A 1 189 ? -12.816 14.321 7.760 1.00 59.25 189 ASP A N 1
ATOM 1458 C CA . ASP A 1 189 ? -12.566 15.771 7.859 1.00 59.25 189 ASP A CA 1
ATOM 1459 C C . ASP A 1 189 ? -13.688 16.651 7.255 1.00 59.25 189 ASP A C 1
ATOM 1461 O O . ASP A 1 189 ? -13.811 17.818 7.624 1.00 59.25 189 ASP A O 1
ATOM 1465 N N . GLU A 1 190 ? -14.537 16.104 6.369 1.00 53.44 190 GLU A N 1
ATOM 1466 C CA . GLU A 1 190 ? -15.584 16.855 5.648 1.00 53.44 190 GLU A CA 1
ATOM 1467 C C . GLU A 1 190 ? -16.951 16.136 5.522 1.00 53.44 190 GLU A C 1
ATOM 1469 O O . GLU A 1 190 ? -17.833 16.627 4.817 1.00 53.44 190 GLU A O 1
ATOM 1474 N N . ALA A 1 191 ? -17.168 14.989 6.181 1.00 54.78 191 ALA A N 1
ATOM 1475 C CA . ALA A 1 191 ? -18.406 14.200 6.051 1.00 54.78 191 ALA A CA 1
ATOM 1476 C C . ALA A 1 191 ? -19.041 13.856 7.409 1.00 54.78 191 ALA A C 1
ATOM 1478 O O . ALA A 1 191 ? -18.419 14.034 8.454 1.00 54.78 191 ALA A O 1
ATOM 1479 N N . GLU A 1 192 ? -20.288 13.365 7.386 1.00 62.59 192 GLU A N 1
ATOM 1480 C CA . GLU A 1 192 ? -20.917 12.766 8.568 1.00 62.59 192 GLU A CA 1
ATOM 1481 C C . GLU A 1 192 ? -20.034 11.632 9.107 1.00 62.59 192 GLU A C 1
ATOM 1483 O O . GLU A 1 192 ? -19.454 10.860 8.339 1.00 62.59 192 GLU A O 1
ATOM 1488 N N . ASP A 1 193 ? -19.908 11.571 10.433 1.00 71.25 193 ASP A N 1
ATOM 1489 C CA . ASP A 1 193 ? -19.144 10.530 11.107 1.00 71.25 193 ASP A CA 1
ATOM 1490 C C . ASP A 1 193 ? -19.706 9.151 10.740 1.00 71.25 193 ASP A C 1
ATOM 1492 O O . ASP A 1 193 ? -20.883 8.877 10.983 1.00 71.25 193 ASP A O 1
ATOM 1496 N N . ASP A 1 194 ? -18.862 8.273 10.199 1.00 76.06 194 ASP A N 1
ATOM 1497 C CA . ASP A 1 194 ? -19.262 6.898 9.899 1.00 76.06 194 ASP A CA 1
ATOM 1498 C C . ASP A 1 194 ? -19.129 6.063 11.177 1.00 76.06 194 ASP A C 1
ATOM 1500 O O . ASP A 1 194 ? -18.098 6.106 11.855 1.00 76.06 194 ASP A O 1
ATOM 1504 N N . THR A 1 195 ? -20.186 5.342 11.546 1.00 82.56 195 THR A N 1
ATOM 1505 C CA . THR A 1 195 ? -20.182 4.441 12.703 1.00 82.56 195 THR A CA 1
ATOM 1506 C C . THR A 1 195 ? -20.488 3.040 12.222 1.00 82.56 195 THR A C 1
ATOM 1508 O O . THR A 1 195 ? -21.535 2.804 11.628 1.00 82.56 195 THR A O 1
ATOM 1511 N N . PHE A 1 196 ? -19.581 2.117 12.516 1.00 84.81 196 PHE A N 1
ATOM 1512 C CA . PHE A 1 196 ? -19.705 0.709 12.166 1.00 84.81 196 PHE A CA 1
ATOM 1513 C C . PHE A 1 196 ? -19.293 -0.172 13.344 1.00 84.81 196 PHE A C 1
ATOM 1515 O O . PHE A 1 196 ? -18.698 0.291 14.327 1.00 84.81 196 PHE A O 1
ATOM 1522 N N . TYR A 1 197 ? -19.617 -1.458 13.248 1.00 85.44 197 TYR A N 1
ATOM 1523 C CA . TYR A 1 197 ? -19.175 -2.456 14.209 1.00 85.44 197 TYR A CA 1
ATOM 1524 C C . TYR A 1 197 ? -18.058 -3.300 13.602 1.00 85.44 197 TYR A C 1
ATOM 1526 O O . TYR A 1 197 ? -18.241 -3.927 12.560 1.00 85.44 197 TYR A O 1
ATOM 1534 N N . VAL A 1 198 ? -16.907 -3.330 14.265 1.00 89.56 198 VAL A N 1
ATOM 1535 C CA . VAL A 1 198 ? -15.832 -4.280 13.978 1.00 89.56 198 VAL A CA 1
ATOM 1536 C C . VAL A 1 198 ? -16.130 -5.539 14.780 1.00 89.56 198 VAL A C 1
ATOM 1538 O O . VAL A 1 198 ? -16.085 -5.506 16.011 1.00 89.56 198 VAL A O 1
ATOM 1541 N N . ALA A 1 199 ? -16.506 -6.613 14.092 1.00 88.81 199 ALA A N 1
ATOM 1542 C CA . ALA A 1 199 ? -16.918 -7.876 14.699 1.00 88.81 199 ALA A CA 1
ATOM 1543 C C . ALA A 1 199 ? -15.737 -8.758 15.090 1.00 88.81 199 ALA A C 1
ATOM 1545 O O . ALA A 1 199 ? -15.784 -9.411 16.133 1.00 88.81 199 ALA A O 1
ATOM 1546 N N . ASP A 1 200 ? -14.680 -8.702 14.289 1.00 91.94 200 ASP A N 1
ATOM 1547 C CA . ASP A 1 200 ? -13.402 -9.341 14.548 1.00 91.94 200 ASP A CA 1
ATOM 1548 C C . ASP A 1 200 ? -12.276 -8.421 14.072 1.00 91.94 200 ASP A C 1
ATOM 1550 O O . ASP A 1 200 ? -12.418 -7.721 13.064 1.00 91.94 200 ASP A O 1
ATOM 1554 N N . ALA A 1 201 ? -11.194 -8.370 14.838 1.00 93.56 201 ALA A N 1
ATOM 1555 C CA . ALA A 1 201 ? -10.022 -7.562 14.535 1.00 93.56 201 ALA A CA 1
ATOM 1556 C C . ALA A 1 201 ? -8.779 -8.330 14.973 1.00 93.56 201 ALA A C 1
ATOM 1558 O O . ALA A 1 201 ? -8.693 -8.737 16.131 1.00 93.56 201 ALA A O 1
ATOM 1559 N N . ASP A 1 202 ? -7.831 -8.509 14.062 1.00 95.62 202 ASP A N 1
ATOM 1560 C CA . ASP A 1 202 ? -6.607 -9.260 14.328 1.00 95.62 202 ASP A CA 1
ATOM 1561 C C . ASP A 1 202 ? -5.395 -8.614 13.653 1.00 95.62 202 ASP A C 1
ATOM 1563 O O . ASP A 1 202 ? -5.522 -7.849 12.689 1.00 95.62 202 ASP A O 1
ATOM 1567 N N . GLY A 1 203 ? -4.214 -8.947 14.167 1.00 96.19 203 GLY A N 1
ATOM 1568 C CA . GLY A 1 203 ? -2.931 -8.519 13.633 1.00 96.19 203 GLY A CA 1
ATOM 1569 C C . GLY A 1 203 ? -2.242 -7.418 14.440 1.00 96.19 203 GLY A C 1
ATOM 1570 O O . GLY A 1 203 ? -2.584 -7.140 15.588 1.00 96.19 203 GLY A O 1
ATOM 1571 N N . GLU A 1 204 ? -1.215 -6.808 13.853 1.00 96.00 204 GLU A N 1
ATOM 1572 C CA . GLU A 1 204 ? -0.352 -5.842 14.535 1.00 96.00 204 GLU A CA 1
ATOM 1573 C C . GLU A 1 204 ? 0.007 -4.668 13.611 1.00 96.00 204 GLU A C 1
ATOM 1575 O O . GLU A 1 204 ? 0.256 -4.836 12.418 1.00 96.00 204 GLU A O 1
ATOM 1580 N N . LEU A 1 205 ? 0.106 -3.472 14.193 1.00 95.38 205 LEU A N 1
ATOM 1581 C CA . LEU A 1 205 ? 0.711 -2.286 13.590 1.00 95.38 205 LEU A CA 1
ATOM 1582 C C . LEU A 1 205 ? 1.946 -1.897 14.399 1.00 95.38 205 LEU A C 1
ATOM 1584 O O . LEU A 1 205 ? 1.890 -1.751 15.623 1.00 95.38 205 LEU A O 1
ATOM 1588 N N . HIS A 1 206 ? 3.079 -1.718 13.727 1.00 95.19 206 HIS A N 1
ATOM 1589 C CA . HIS A 1 206 ? 4.338 -1.308 14.342 1.00 95.19 206 HIS A CA 1
ATOM 1590 C C . HIS A 1 206 ? 4.663 0.127 13.937 1.00 95.19 206 HIS A C 1
ATOM 1592 O O . HIS A 1 206 ? 4.850 0.429 12.756 1.00 95.19 206 HIS A O 1
ATOM 1598 N N . ALA A 1 207 ? 4.761 1.010 14.928 1.00 93.31 207 ALA A N 1
ATOM 1599 C CA . ALA A 1 207 ? 5.131 2.405 14.724 1.00 93.31 207 ALA A CA 1
ATOM 1600 C C . ALA A 1 207 ? 6.543 2.681 15.250 1.00 93.31 207 ALA A C 1
ATOM 1602 O O . ALA A 1 207 ? 6.882 2.311 16.379 1.00 93.31 207 ALA A O 1
ATOM 1603 N N . GLY A 1 208 ? 7.355 3.359 14.443 1.00 90.94 208 GLY A N 1
ATOM 1604 C CA . GLY A 1 208 ? 8.660 3.867 14.845 1.00 90.94 208 GLY A CA 1
ATOM 1605 C C . GLY A 1 208 ? 8.566 4.982 15.899 1.00 90.94 208 GLY A C 1
ATOM 1606 O O . GLY A 1 208 ? 7.479 5.484 16.204 1.00 90.94 208 GLY A O 1
ATOM 1607 N N . PRO A 1 209 ? 9.706 5.402 16.476 1.00 86.81 209 PRO A N 1
ATOM 1608 C CA . PRO A 1 209 ? 9.754 6.476 17.474 1.00 86.81 209 PRO A CA 1
ATOM 1609 C C . PRO A 1 209 ? 9.401 7.855 16.892 1.00 86.81 209 PRO A C 1
ATOM 1611 O O . PRO A 1 209 ? 9.052 8.771 17.632 1.00 86.81 209 PRO A O 1
ATOM 1614 N N . ASP A 1 210 ? 9.493 7.991 15.572 1.00 84.88 210 ASP A N 1
ATOM 1615 C CA . ASP A 1 210 ? 9.053 9.121 14.754 1.00 84.88 210 ASP A CA 1
ATOM 1616 C C . ASP A 1 210 ? 7.531 9.145 14.521 1.00 84.88 210 ASP A C 1
ATOM 1618 O O . ASP A 1 210 ? 7.012 10.112 13.968 1.00 84.88 210 ASP A O 1
ATOM 1622 N N . GLY A 1 211 ? 6.804 8.112 14.961 1.00 84.06 211 GLY A N 1
ATOM 1623 C CA . GLY A 1 211 ? 5.372 7.966 14.710 1.00 84.06 211 GLY A CA 1
ATOM 1624 C C . GLY A 1 211 ? 5.047 7.479 13.297 1.00 84.06 211 GLY A C 1
ATOM 1625 O O . GLY A 1 211 ? 3.886 7.549 12.896 1.00 84.06 211 GLY A O 1
ATOM 1626 N N . GLN A 1 212 ? 6.038 6.986 12.549 1.00 88.62 212 GLN A N 1
ATOM 1627 C CA . GLN A 1 212 ? 5.846 6.434 11.211 1.00 88.62 212 GLN A CA 1
ATOM 1628 C C . GLN A 1 212 ? 5.483 4.947 11.277 1.00 88.62 212 GLN A C 1
ATOM 1630 O O . GLN A 1 212 ? 6.050 4.201 12.079 1.00 88.62 212 GLN A O 1
ATOM 1635 N N . VAL A 1 213 ? 4.565 4.491 10.419 1.00 92.12 213 VAL A N 1
ATOM 1636 C CA . VAL A 1 213 ? 4.296 3.051 10.269 1.00 92.12 213 VAL A CA 1
ATOM 1637 C C . VAL A 1 213 ? 5.517 2.392 9.638 1.00 92.12 213 VAL A C 1
ATOM 1639 O O . VAL A 1 213 ? 6.023 2.861 8.619 1.00 92.12 213 VAL A O 1
ATOM 1642 N N . ARG A 1 214 ? 5.993 1.305 10.244 1.00 92.75 214 ARG A N 1
ATOM 1643 C CA . ARG A 1 214 ? 7.093 0.487 9.711 1.00 92.75 214 ARG A CA 1
ATOM 1644 C C . ARG A 1 214 ? 6.609 -0.865 9.207 1.00 92.75 214 ARG A C 1
ATOM 1646 O O . ARG A 1 214 ? 7.126 -1.356 8.214 1.00 92.75 214 ARG A O 1
ATOM 1653 N N . HIS A 1 215 ? 5.600 -1.409 9.874 1.00 95.50 215 HIS A N 1
ATOM 1654 C CA . HIS A 1 215 ? 4.926 -2.642 9.504 1.00 95.50 215 HIS A CA 1
ATOM 1655 C C . HIS A 1 215 ? 3.452 -2.542 9.905 1.00 95.50 215 HIS A C 1
ATOM 1657 O O . HIS A 1 215 ? 3.136 -1.966 10.951 1.00 95.50 215 HIS A O 1
ATOM 1663 N N . ALA A 1 216 ? 2.559 -3.107 9.107 1.00 96.69 216 ALA A N 1
ATOM 1664 C CA . ALA A 1 216 ? 1.204 -3.425 9.513 1.00 96.69 216 ALA A CA 1
ATOM 1665 C C . ALA A 1 216 ? 0.748 -4.700 8.803 1.00 96.69 216 ALA A C 1
ATOM 1667 O O . ALA A 1 216 ? 0.921 -4.842 7.599 1.00 96.69 216 ALA A O 1
ATOM 1668 N N . ASN A 1 217 ? 0.118 -5.598 9.546 1.00 97.50 217 ASN A N 1
ATOM 1669 C CA . ASN A 1 217 ? -0.709 -6.660 8.997 1.00 97.50 217 ASN A CA 1
ATOM 1670 C C . ASN A 1 217 ? -1.960 -6.689 9.862 1.00 97.50 217 ASN A C 1
ATOM 1672 O O . ASN A 1 217 ? -1.898 -7.145 11.000 1.00 97.50 217 ASN A O 1
ATOM 1676 N N . VAL A 1 218 ? -3.038 -6.085 9.371 1.00 96.75 218 VAL A N 1
ATOM 1677 C CA . VAL A 1 218 ? -4.264 -5.837 10.136 1.00 96.75 218 VAL A CA 1
ATOM 1678 C C . VAL A 1 218 ? -5.445 -6.375 9.348 1.00 96.75 218 VAL A C 1
ATOM 1680 O O . VAL A 1 218 ? -5.671 -5.955 8.216 1.00 96.75 218 VAL A O 1
ATOM 1683 N N . THR A 1 219 ? -6.216 -7.273 9.954 1.00 96.69 219 THR A N 1
ATOM 1684 C CA . THR A 1 219 ? -7.448 -7.821 9.376 1.00 96.69 219 THR A C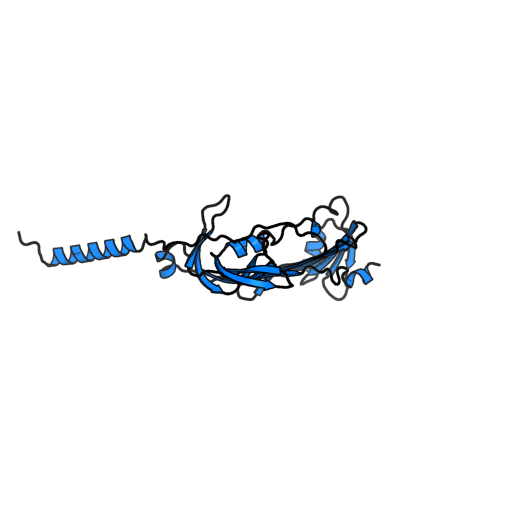A 1
ATOM 1685 C C . THR A 1 219 ? -8.650 -7.383 10.195 1.00 96.69 219 THR A C 1
ATOM 1687 O O . THR A 1 219 ? -8.632 -7.475 11.420 1.00 96.69 219 THR A O 1
ATOM 1690 N N . LEU A 1 220 ? -9.695 -6.908 9.517 1.00 94.31 220 LEU A N 1
ATOM 1691 C CA . LEU A 1 220 ? -10.921 -6.402 10.126 1.00 94.31 220 LEU A CA 1
ATOM 1692 C C . LEU A 1 220 ? -12.139 -7.042 9.467 1.00 94.31 220 LEU A C 1
ATOM 1694 O O . LEU A 1 220 ? -12.285 -6.981 8.248 1.00 94.31 220 LEU A O 1
ATOM 1698 N N . GLU A 1 221 ? -13.048 -7.578 10.275 1.00 93.81 221 GLU A N 1
ATOM 1699 C CA . GLU A 1 221 ? -14.404 -7.927 9.852 1.00 93.81 221 GLU A CA 1
ATOM 1700 C C . GLU A 1 221 ? -15.347 -6.771 10.212 1.00 93.81 221 GLU A C 1
ATOM 1702 O O . GLU A 1 221 ? -15.702 -6.567 11.377 1.00 93.81 221 GLU A O 1
ATOM 1707 N N . ARG A 1 222 ? -15.736 -5.979 9.208 1.00 89.19 222 ARG A N 1
ATOM 1708 C CA . ARG A 1 222 ? -16.639 -4.833 9.356 1.00 89.19 222 ARG A CA 1
ATOM 1709 C C . ARG A 1 222 ? -18.081 -5.254 9.104 1.00 89.19 222 ARG A C 1
ATOM 1711 O O . ARG A 1 222 ? -18.389 -5.908 8.113 1.00 89.19 222 ARG A O 1
ATOM 1718 N N . ILE A 1 223 ? -18.979 -4.787 9.966 1.00 86.94 223 ILE A N 1
ATOM 1719 C CA . ILE A 1 223 ? -20.427 -4.860 9.779 1.00 86.94 223 ILE A CA 1
ATOM 1720 C C . ILE A 1 223 ? -20.977 -3.437 9.746 1.00 86.94 223 ILE A C 1
ATOM 1722 O O . ILE A 1 223 ? -20.828 -2.675 10.708 1.00 86.94 223 ILE A O 1
ATOM 1726 N N . ASP A 1 224 ? -21.642 -3.102 8.642 1.00 83.62 224 ASP A N 1
ATOM 1727 C CA . ASP A 1 224 ? -22.364 -1.843 8.492 1.00 83.62 224 ASP A CA 1
ATOM 1728 C C . ASP A 1 224 ? -23.611 -1.857 9.375 1.00 83.62 224 ASP A C 1
ATOM 1730 O O . ASP A 1 224 ? -24.654 -2.426 9.052 1.00 83.62 224 ASP A O 1
ATOM 1734 N N . ALA A 1 225 ? -23.456 -1.255 10.544 1.00 74.31 225 ALA A N 1
ATOM 1735 C CA . ALA A 1 225 ? -24.508 -0.957 11.494 1.00 74.31 225 ALA A CA 1
ATOM 1736 C C . ALA A 1 225 ? -24.027 0.236 12.312 1.00 74.31 225 ALA A C 1
ATOM 1738 O O . ALA A 1 225 ? -22.893 0.205 12.779 1.00 74.31 225 ALA A O 1
ATOM 1739 N N . ALA A 1 226 ? -24.872 1.242 12.526 1.00 73.00 226 ALA A N 1
ATOM 1740 C CA . ALA A 1 226 ? -24.570 2.404 13.361 1.00 73.00 226 ALA A CA 1
ATOM 1741 C C . ALA A 1 226 ? -25.071 2.235 14.807 1.00 73.00 226 ALA A C 1
ATOM 1743 O O . ALA A 1 226 ? -24.632 2.942 15.718 1.00 73.00 226 ALA A O 1
ATOM 1744 N N . THR A 1 227 ? -25.984 1.285 15.045 1.00 66.94 227 THR A N 1
ATOM 1745 C CA . THR A 1 227 ? -26.547 0.993 16.374 1.00 66.94 227 THR A CA 1
ATOM 1746 C C . THR A 1 227 ? -26.699 -0.506 16.639 1.00 66.94 227 THR A C 1
ATOM 1748 O O . THR A 1 227 ? -26.791 -1.312 15.716 1.00 66.94 227 THR A O 1
ATOM 1751 N N . TRP A 1 228 ? -26.808 -0.908 17.914 1.00 67.38 228 TRP A N 1
ATOM 1752 C CA . TRP A 1 228 ? -27.154 -2.294 18.277 1.00 67.38 228 TRP A CA 1
ATOM 1753 C C . TRP A 1 228 ? -28.484 -2.760 17.673 1.00 67.38 228 TRP A C 1
ATOM 1755 O O . TRP A 1 228 ? -28.631 -3.942 17.373 1.00 67.38 228 TRP A O 1
ATOM 1765 N N . GLY A 1 229 ? -29.454 -1.852 17.515 1.00 64.56 229 GLY A N 1
ATOM 1766 C CA . GLY A 1 229 ? -30.731 -2.158 16.874 1.00 64.56 229 GLY A CA 1
ATOM 1767 C C . GLY A 1 229 ? -30.538 -2.581 15.421 1.00 64.56 229 GLY A C 1
ATOM 1768 O O . GLY A 1 229 ? -31.009 -3.647 15.035 1.00 64.56 229 GLY A O 1
ATOM 1769 N N . GLU A 1 230 ? -29.775 -1.798 14.659 1.00 69.38 230 GLU A N 1
ATOM 1770 C CA . GLU A 1 230 ? -29.404 -2.126 13.277 1.00 69.38 230 GLU A CA 1
ATOM 1771 C C . GLU A 1 230 ? -28.562 -3.401 13.212 1.00 69.38 230 GLU A C 1
ATOM 1773 O O . GLU A 1 230 ? -28.879 -4.303 12.450 1.00 69.38 230 GLU A O 1
ATOM 1778 N N . TYR A 1 231 ? -27.569 -3.560 14.088 1.00 64.62 231 TYR A N 1
ATOM 1779 C CA . TYR A 1 231 ? -26.750 -4.774 14.137 1.00 64.62 231 TYR A CA 1
ATOM 1780 C C . TYR A 1 231 ? -27.588 -6.052 14.342 1.00 64.62 231 TYR A C 1
ATOM 1782 O O . TYR A 1 231 ? -27.309 -7.100 13.761 1.00 64.62 231 TYR A O 1
ATOM 1790 N N . LEU A 1 232 ? -28.622 -5.999 15.185 1.00 71.19 232 LEU A N 1
ATOM 1791 C CA . LEU A 1 232 ? -29.451 -7.169 15.487 1.00 71.19 232 LEU A CA 1
ATOM 1792 C C . LEU A 1 232 ? -30.555 -7.424 14.452 1.00 71.19 232 LEU A C 1
ATOM 1794 O O . LEU A 1 232 ? -30.974 -8.572 14.301 1.00 71.19 232 LEU A O 1
ATOM 1798 N N . LEU A 1 233 ? -31.064 -6.378 13.798 1.00 70.44 233 LEU A N 1
ATOM 1799 C CA . LEU A 1 233 ? -32.272 -6.447 12.966 1.00 70.44 233 LEU A CA 1
ATOM 1800 C C . LEU A 1 233 ? -32.000 -6.267 11.468 1.00 70.44 233 LEU A C 1
ATOM 1802 O O . LEU A 1 233 ? -32.775 -6.765 10.655 1.00 70.44 233 LEU A O 1
ATOM 1806 N N . GLU A 1 234 ? -30.924 -5.566 11.120 1.00 69.50 234 GLU A N 1
ATOM 1807 C CA . GLU A 1 234 ? -30.640 -5.048 9.778 1.00 69.50 234 GLU A CA 1
ATOM 1808 C C . GLU A 1 234 ? -29.173 -5.241 9.358 1.00 69.50 234 GLU A C 1
ATOM 1810 O O . GLU A 1 234 ? -28.772 -4.680 8.341 1.00 69.50 234 GLU A O 1
ATOM 1815 N N . ARG A 1 235 ? -28.366 -6.027 10.096 1.00 71.56 235 ARG A N 1
ATOM 1816 C CA . ARG A 1 235 ? -26.950 -6.212 9.737 1.00 71.56 235 ARG A CA 1
ATOM 1817 C C . ARG A 1 235 ? -26.818 -6.684 8.292 1.00 71.56 235 ARG A C 1
ATOM 1819 O O . ARG A 1 235 ? -27.426 -7.687 7.904 1.00 71.56 235 ARG A O 1
ATOM 1826 N N . GLY A 1 236 ? -26.011 -5.953 7.528 1.00 67.56 236 GLY A N 1
ATOM 1827 C CA . GLY A 1 236 ? -25.528 -6.408 6.233 1.00 67.56 236 GLY A CA 1
ATOM 1828 C C . GLY A 1 236 ? -24.639 -7.643 6.372 1.00 67.56 236 GLY A C 1
ATOM 1829 O O . GLY A 1 236 ? -24.314 -8.083 7.483 1.00 67.56 236 GLY A O 1
ATOM 1830 N N . ASP A 1 237 ? -24.246 -8.199 5.230 1.00 80.12 237 ASP A N 1
ATOM 1831 C CA . ASP A 1 237 ? -23.199 -9.213 5.203 1.00 80.12 237 ASP A CA 1
ATOM 1832 C C . ASP A 1 237 ? -21.876 -8.589 5.694 1.00 80.12 237 ASP A C 1
ATOM 1834 O O . ASP A 1 237 ? -21.599 -7.427 5.379 1.00 80.12 237 ASP A O 1
ATOM 1838 N N . PRO A 1 238 ? -21.086 -9.310 6.510 1.00 84.44 238 PRO A N 1
ATOM 1839 C CA . PRO A 1 238 ? -19.792 -8.819 6.958 1.00 84.44 238 PRO A CA 1
ATOM 1840 C C . PRO A 1 238 ? -18.839 -8.682 5.769 1.00 84.44 238 PRO A C 1
ATOM 1842 O O . PRO A 1 238 ? -18.851 -9.509 4.860 1.00 84.44 238 PRO A O 1
ATOM 1845 N N . LEU A 1 239 ? -18.000 -7.651 5.816 1.00 88.00 239 LEU A N 1
ATOM 1846 C CA . LEU A 1 239 ? -16.915 -7.422 4.869 1.00 88.00 239 LEU A CA 1
ATOM 1847 C C . LEU A 1 239 ? -15.587 -7.650 5.588 1.00 88.00 239 LEU A C 1
ATOM 1849 O O . LEU A 1 239 ? -15.319 -6.979 6.590 1.00 88.00 239 LEU A O 1
ATOM 1853 N N . THR A 1 240 ? -14.744 -8.549 5.082 1.00 93.69 240 THR A N 1
ATOM 1854 C CA . THR A 1 240 ? -13.400 -8.742 5.635 1.00 93.69 240 THR A CA 1
ATOM 1855 C C . THR A 1 240 ? -12.381 -7.968 4.810 1.00 93.69 240 THR A C 1
ATOM 1857 O O . THR A 1 240 ? -12.249 -8.193 3.611 1.00 93.69 240 THR A O 1
ATOM 1860 N N . ALA A 1 241 ? -11.626 -7.076 5.447 1.00 93.62 241 ALA A N 1
ATOM 1861 C CA . ALA A 1 241 ? -10.523 -6.362 4.813 1.00 93.62 241 ALA A CA 1
ATOM 1862 C C . ALA A 1 241 ? -9.206 -6.657 5.536 1.00 93.62 241 ALA A C 1
ATOM 1864 O O . ALA A 1 241 ? -9.132 -6.519 6.757 1.00 93.62 241 ALA A O 1
ATOM 1865 N N . THR A 1 242 ? -8.165 -7.016 4.786 1.00 96.69 242 THR A N 1
ATOM 1866 C CA . THR A 1 242 ? -6.795 -7.153 5.299 1.00 96.69 242 THR A CA 1
ATOM 1867 C C . THR A 1 242 ? -5.917 -6.083 4.674 1.00 96.69 242 THR A C 1
ATOM 1869 O O . THR A 1 242 ? -5.891 -5.931 3.454 1.00 96.69 242 THR A O 1
ATOM 1872 N N . VAL A 1 243 ? -5.198 -5.346 5.513 1.00 96.44 243 VAL A N 1
ATOM 1873 C CA . VAL A 1 243 ? -4.223 -4.336 5.111 1.00 96.44 243 VAL A CA 1
ATOM 1874 C C . VAL A 1 243 ? -2.841 -4.830 5.494 1.00 96.44 243 VAL A C 1
ATOM 1876 O O . VAL A 1 243 ? -2.575 -5.073 6.671 1.00 96.44 243 VAL A O 1
ATOM 1879 N N . GLU A 1 244 ? -1.967 -4.937 4.503 1.00 97.75 244 GLU A N 1
ATOM 1880 C CA . GLU A 1 244 ? -0.557 -5.264 4.686 1.00 97.75 244 GLU A CA 1
ATOM 1881 C C . GLU A 1 244 ? 0.285 -4.061 4.257 1.00 97.75 244 GLU A C 1
ATOM 1883 O O . GLU A 1 244 ? 0.008 -3.414 3.244 1.00 97.75 244 GLU A O 1
ATOM 1888 N N . TYR A 1 245 ? 1.288 -3.725 5.057 1.00 96.88 245 TYR A N 1
ATOM 1889 C CA . TYR A 1 245 ? 2.187 -2.609 4.821 1.00 96.88 245 TYR A CA 1
ATOM 1890 C C . TYR A 1 245 ? 3.558 -2.931 5.408 1.00 96.88 245 TYR A C 1
ATOM 1892 O O . TYR A 1 245 ? 3.654 -3.296 6.578 1.00 96.88 245 TYR A O 1
ATOM 1900 N N . ASP A 1 246 ? 4.621 -2.721 4.642 1.00 96.00 246 ASP A N 1
ATOM 1901 C CA . ASP A 1 246 ? 5.991 -2.991 5.073 1.00 96.00 246 ASP A CA 1
ATOM 1902 C C . ASP A 1 246 ? 6.965 -1.960 4.508 1.00 96.00 246 ASP A C 1
ATOM 1904 O O . ASP A 1 246 ? 6.924 -1.645 3.321 1.00 96.00 246 ASP A O 1
ATOM 1908 N N . VAL A 1 247 ? 7.883 -1.473 5.350 1.00 94.00 247 VAL A N 1
ATOM 1909 C CA . VAL A 1 247 ? 8.993 -0.595 4.949 1.00 94.00 247 VAL A CA 1
ATOM 1910 C C . VAL A 1 247 ? 10.316 -1.294 5.207 1.00 94.00 247 VAL A C 1
ATOM 1912 O O . VAL A 1 247 ? 10.631 -1.648 6.341 1.00 94.00 247 VAL A O 1
ATOM 1915 N N . THR A 1 248 ? 11.139 -1.398 4.169 1.00 91.69 248 THR A N 1
ATOM 1916 C CA . THR A 1 248 ? 12.523 -1.867 4.265 1.00 91.69 248 THR A CA 1
ATOM 1917 C C . THR A 1 248 ? 13.473 -0.755 3.840 1.00 91.69 248 THR A C 1
ATOM 1919 O O . THR A 1 248 ? 13.363 -0.218 2.743 1.00 91.69 248 THR A O 1
ATOM 1922 N N . GLU A 1 249 ? 14.449 -0.419 4.680 1.00 85.56 249 GLU A N 1
ATOM 1923 C CA . GLU A 1 249 ? 15.471 0.589 4.365 1.00 85.56 249 GLU A CA 1
ATOM 1924 C C . GLU A 1 249 ? 16.641 -0.028 3.591 1.00 85.56 249 GLU A C 1
ATOM 1926 O O . GLU A 1 249 ? 17.770 -0.146 4.070 1.00 85.56 249 GLU A O 1
ATOM 1931 N N . SER A 1 250 ? 16.336 -0.499 2.389 1.00 79.12 250 SER A N 1
ATOM 1932 C CA . SER A 1 250 ? 17.319 -0.931 1.405 1.00 79.12 250 SER A CA 1
ATOM 1933 C C . SER A 1 250 ? 16.721 -0.792 0.014 1.00 79.12 250 SER A C 1
ATOM 1935 O O . SER A 1 250 ? 15.560 -1.155 -0.171 1.00 79.12 250 SER A O 1
ATOM 1937 N N . ALA A 1 251 ? 17.521 -0.369 -0.961 1.00 67.25 251 ALA A N 1
ATOM 1938 C CA . ALA A 1 251 ? 17.184 -0.526 -2.367 1.00 67.25 251 ALA A CA 1
ATOM 1939 C C . ALA A 1 251 ? 17.898 -1.760 -2.917 1.00 67.25 251 ALA A C 1
ATOM 1941 O O . ALA A 1 251 ? 19.124 -1.805 -2.989 1.00 67.25 251 ALA A O 1
ATOM 1942 N N . ASN A 1 252 ? 17.133 -2.776 -3.300 1.00 70.38 252 ASN A N 1
ATOM 1943 C CA . ASN A 1 252 ? 17.642 -3.882 -4.100 1.00 70.38 252 ASN A CA 1
ATOM 1944 C C . ASN A 1 252 ? 16.824 -3.932 -5.391 1.00 70.38 252 ASN A C 1
ATOM 1946 O O . ASN A 1 252 ? 15.602 -3.905 -5.328 1.00 70.38 252 ASN A O 1
ATOM 1950 N N . GLN A 1 253 ? 17.498 -4.058 -6.539 1.00 75.75 253 GLN A N 1
ATOM 1951 C CA . GLN A 1 253 ? 16.864 -4.317 -7.843 1.00 75.75 253 GLN A CA 1
ATOM 1952 C C . GLN A 1 253 ? 15.815 -3.266 -8.266 1.00 75.75 253 GLN A C 1
ATOM 1954 O O . GLN A 1 253 ? 14.671 -3.610 -8.559 1.00 75.75 253 GLN A O 1
ATOM 1959 N N . VAL A 1 254 ? 16.211 -1.986 -8.334 1.00 90.38 254 VAL A N 1
ATOM 1960 C CA . VAL A 1 254 ? 15.314 -0.914 -8.808 1.00 90.38 254 VAL A CA 1
ATOM 1961 C C . VAL A 1 254 ? 15.014 -1.049 -10.299 1.00 90.38 254 VAL A C 1
ATOM 1963 O O . VAL A 1 254 ? 13.851 -1.043 -10.682 1.00 90.38 254 VAL A O 1
ATOM 1966 N N . ALA A 1 255 ? 16.036 -1.221 -11.142 1.00 92.81 255 ALA A N 1
ATOM 1967 C CA . ALA A 1 255 ? 15.848 -1.393 -12.580 1.00 92.81 255 ALA A CA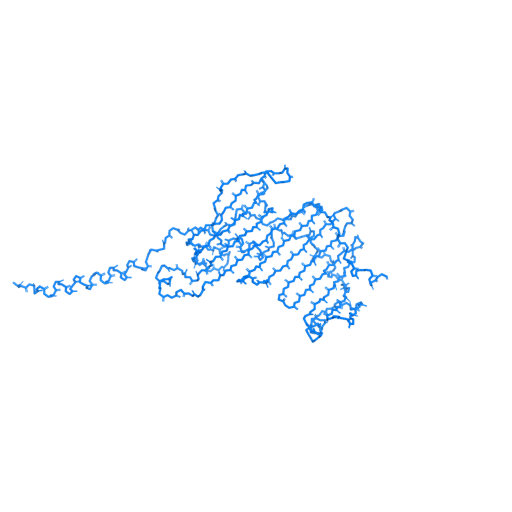 1
ATOM 1968 C C . ALA A 1 255 ? 15.055 -2.677 -12.907 1.00 92.81 255 ALA A C 1
ATOM 1970 O O . ALA A 1 255 ? 15.500 -3.778 -12.554 1.00 92.81 255 ALA A O 1
ATOM 1971 N N . PRO A 1 256 ? 13.908 -2.580 -13.603 1.00 93.44 256 PRO A N 1
ATOM 1972 C CA . PRO A 1 256 ? 13.132 -3.752 -13.966 1.00 93.44 256 PRO A CA 1
ATOM 1973 C C . PRO A 1 256 ? 13.746 -4.492 -15.159 1.00 93.44 256 PRO A C 1
ATOM 1975 O O . PRO A 1 256 ? 14.346 -3.894 -16.050 1.00 93.44 256 PRO A O 1
ATOM 1978 N N . ALA A 1 257 ? 13.537 -5.809 -15.217 1.00 93.00 257 ALA A N 1
ATOM 1979 C CA . ALA A 1 257 ? 14.112 -6.662 -16.262 1.00 93.00 257 ALA A CA 1
ATOM 1980 C C . ALA A 1 257 ? 13.689 -6.260 -17.689 1.00 93.00 257 ALA A C 1
ATOM 1982 O O . ALA A 1 257 ? 14.489 -6.352 -18.612 1.00 93.00 257 ALA A O 1
ATOM 1983 N N . TRP A 1 258 ? 12.459 -5.764 -17.870 1.00 93.00 258 TRP A N 1
ATOM 1984 C CA . TRP A 1 258 ? 11.937 -5.355 -19.181 1.00 93.00 258 TRP A CA 1
ATOM 1985 C C . TRP A 1 258 ? 12.621 -4.104 -19.755 1.00 93.00 258 TRP A C 1
ATOM 1987 O O . TRP A 1 258 ? 12.455 -3.806 -20.934 1.00 93.00 258 TRP A O 1
ATOM 1997 N N . MET A 1 259 ? 13.428 -3.380 -18.970 1.00 92.38 259 MET A N 1
ATOM 1998 C CA . MET A 1 259 ? 14.243 -2.283 -19.507 1.00 92.38 259 MET A CA 1
ATOM 1999 C C . MET A 1 259 ? 15.363 -2.769 -20.433 1.00 92.38 259 MET A C 1
ATOM 2001 O O . MET A 1 259 ? 15.902 -1.969 -21.196 1.00 92.38 259 MET A O 1
ATOM 2005 N N . GLU A 1 260 ? 15.718 -4.057 -20.404 1.00 89.81 260 GLU A N 1
ATOM 2006 C CA . GLU A 1 260 ? 16.643 -4.639 -21.385 1.00 89.81 260 GLU A CA 1
ATOM 2007 C C . GLU A 1 260 ? 16.074 -4.597 -22.812 1.00 89.81 260 GLU A C 1
ATOM 2009 O O . GLU A 1 260 ? 16.846 -4.479 -23.759 1.00 89.81 260 GLU A O 1
ATOM 2014 N N . ASP A 1 261 ? 14.746 -4.613 -22.963 1.00 83.81 261 ASP A N 1
ATOM 2015 C CA . ASP A 1 261 ? 14.061 -4.605 -24.263 1.00 83.81 261 ASP A CA 1
ATOM 2016 C C . ASP A 1 261 ? 13.920 -3.194 -24.868 1.00 83.81 261 ASP A C 1
ATOM 2018 O O . ASP A 1 261 ? 13.549 -3.043 -26.033 1.00 83.81 261 ASP A O 1
ATOM 2022 N N . VAL A 1 262 ? 14.202 -2.156 -24.073 1.00 82.38 262 VAL A N 1
ATOM 2023 C CA . VAL A 1 262 ? 14.104 -0.736 -24.456 1.00 82.38 262 VAL A CA 1
ATOM 2024 C C . VAL A 1 262 ? 15.465 -0.158 -24.881 1.00 82.38 262 VAL A C 1
ATOM 2026 O O . VAL A 1 262 ? 15.510 0.870 -25.558 1.00 82.38 262 VAL A O 1
ATOM 2029 N N . ARG A 1 263 ? 16.573 -0.806 -24.492 1.00 64.81 263 ARG A N 1
ATOM 2030 C CA . ARG A 1 263 ? 17.957 -0.334 -24.694 1.00 64.81 263 ARG A CA 1
ATOM 2031 C C . ARG A 1 263 ? 18.578 -0.713 -26.041 1.00 64.81 263 ARG A C 1
ATOM 2033 O O . ARG A 1 263 ? 18.292 -1.806 -26.572 1.00 64.81 263 ARG A O 1
#

pLDDT: mean 82.35, std 15.56, range [37.03, 97.75]

Secondary structure (DSSP, 8-state):
----HHHHHHHHHHHHHHHHHHHHTS----PEE---S---EE--SSEEEEEEEEETTEEEEEEEEEE-TTT--EEEEEEETTEEEEEEE-TTS-EEEEEEESSHHHHHHHHHH--SEEEEE-SSSSEEEEE--SGGGSTT-GGG-EES-HHHHHHHTSSEEEEEEEEEETTEEEEEEEEE-EEEEE--TTSPPEEEEEEEEEEEEEE-TTS-EEEEEEEEEEE--SSHHHHHHT----EEEEEEEEEES-----S-GGGGGT-